Protein AF-A0A2U1P7Q3-F1 (afdb_monomer)

Solvent-accessible surface area (backbone atoms only — not comparable to full-atom values): 14344 Å² total; per-residue (Å²): 140,77,82,82,80,74,76,80,54,69,68,60,62,61,50,76,75,55,84,83,85,77,91,74,93,69,101,63,91,69,81,73,76,72,56,68,78,43,78,48,78,47,77,34,76,72,76,74,44,75,49,64,38,62,26,37,57,63,79,38,76,53,28,42,90,50,74,68,49,56,48,50,42,52,52,54,44,70,54,44,83,86,44,83,51,74,64,31,46,52,53,42,51,54,47,69,77,32,86,66,28,78,45,77,39,78,70,33,34,34,26,61,46,45,46,43,48,27,72,69,67,66,29,51,60,46,70,37,61,60,82,87,44,46,70,57,19,54,64,32,64,49,88,60,53,69,45,79,44,72,62,80,81,80,54,78,87,50,43,62,60,52,50,51,51,50,42,49,67,42,64,43,93,54,89,86,49,71,83,62,78,20,35,36,39,33,40,38,63,83,83,58,82,72,54,55,58,51,56,61,53,49,56,76,70,27,36,74,45,79,79,46,73,48,68,59,52,103,87,35,93,62,32,45,34,29,33,38,37,30,46,72,83,64,82,87,131

Sequence (237 aa):
MNSDDEEINPVTMLLLNTDNNQLTKNGKTTELAPLPVQDKTYHFTSINSTLTIRQLPSQGLSFQLWPAAETFVKLFDTYKPSNTDPFSVTVTKCANDRKPIRILELGSGTGIVGITAAAILGGEVTVTDLPHVLPNMEYNVGDFDLVIGSDVVYHDNLYEPLIQTLKYLLLGSGEGEKDKERVFLMGHLRRWKKESSFFKKVRKMFRVDVVHEDGPSSVSRTGVVVYRFARKDAVFR

Secondary structure (DSSP, 8-state):
---------HHHHHHTT--S-----------PPPPPPEEEEEEETTTTEEEEEEE-GGG-GGGS--HHHHHHHHHHHT--TT--SHHHHHHHHHHHHSSS-EEEEES-TT-HHHHHHHHHH--EEEEE--TTTHHHHHHHH---SEEEEES----GGGHHHHHHHHHHHHH-SSGGGTTS--EEEEEEE---GGGHHHHHHHHHHSEEEEEEEPPPBTTBSS-EEEEEEE-TT----

Radius of gyration: 22.94 Å; Cα contacts (8 Å, |Δi|>4): 312; chains: 1; bounding box: 79×54×42 Å

InterPro domains:
  IPR019410 Lysine methyltransferase [PF10294] (48-141)
  IPR019410 Lysine methyltransferase [PF10294] (143-204)
  IPR019410 Lysine methyltransferase [PTHR14614] (37-215)
  IPR029063 S-adenosyl-L-methionine-dependent methyltransferase superfamily [G3DSA:3.40.50.150] (38-142)
  IPR029063 S-adenosyl-L-methionine-dependent methyltransferase superfamily [G3DSA:3.40.50.150] (143-235)
  IPR029063 S-adenosyl-L-methionine-dependent methyltransferase superfamily [SSF53335] (87-171)

Structure (mmCIF, N/CA/C/O backbone):
data_AF-A0A2U1P7Q3-F1
#
_entry.id   AF-A0A2U1P7Q3-F1
#
loop_
_atom_site.group_PDB
_atom_site.id
_atom_site.type_symbol
_atom_site.label_atom_id
_atom_site.label_alt_id
_atom_site.label_comp_id
_atom_site.label_asym_id
_atom_site.label_entity_id
_atom_site.label_seq_id
_atom_site.pdbx_PDB_ins_code
_atom_site.Cartn_x
_atom_site.Cartn_y
_atom_site.Cartn_z
_atom_site.occupancy
_atom_site.B_iso_or_equiv
_atom_site.auth_seq_id
_atom_site.auth_comp_id
_atom_site.auth_asym_id
_atom_site.auth_atom_id
_atom_site.pdbx_PDB_model_num
ATOM 1 N N . MET A 1 1 ? 20.778 29.739 -26.045 1.00 35.62 1 MET A N 1
ATOM 2 C CA . MET A 1 1 ? 21.710 28.757 -26.633 1.00 35.62 1 MET A CA 1
ATOM 3 C C . MET A 1 1 ? 22.974 28.795 -25.798 1.00 35.62 1 MET A C 1
ATOM 5 O O . MET A 1 1 ? 23.619 29.829 -25.816 1.00 35.62 1 MET A O 1
ATOM 9 N N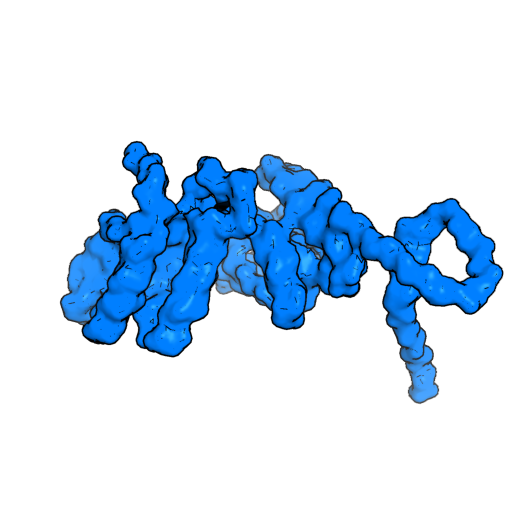 . ASN A 1 2 ? 23.354 27.822 -24.986 1.00 35.66 2 ASN A N 1
ATOM 10 C CA . ASN A 1 2 ? 22.729 26.604 -24.482 1.00 35.66 2 ASN A CA 1
ATOM 11 C C . ASN A 1 2 ? 23.106 26.581 -22.995 1.00 35.66 2 ASN A C 1
ATOM 13 O O . ASN A 1 2 ? 24.253 26.873 -22.670 1.00 35.66 2 ASN A O 1
ATOM 17 N N . SER A 1 3 ? 22.135 26.339 -22.119 1.00 41.81 3 SER A N 1
ATOM 18 C CA . SER A 1 3 ? 22.405 25.988 -20.728 1.00 41.81 3 SER A CA 1
ATOM 19 C C . SER A 1 3 ? 22.965 24.578 -20.720 1.00 41.81 3 SER A C 1
ATOM 21 O O . SER A 1 3 ? 22.397 23.706 -21.375 1.00 41.81 3 SER A O 1
ATOM 23 N N . ASP A 1 4 ? 24.076 24.405 -20.024 1.00 42.62 4 ASP A N 1
ATOM 24 C CA . ASP A 1 4 ? 24.740 23.132 -19.815 1.00 42.62 4 ASP A CA 1
ATOM 25 C C . ASP A 1 4 ? 23.742 22.093 -19.285 1.00 42.62 4 ASP A C 1
ATOM 27 O O . ASP A 1 4 ? 23.281 22.165 -18.145 1.00 42.62 4 ASP A O 1
ATOM 31 N N . ASP A 1 5 ? 23.391 21.137 -20.144 1.00 45.62 5 ASP A N 1
ATOM 32 C CA . ASP A 1 5 ? 22.826 19.860 -19.732 1.00 45.62 5 ASP A CA 1
ATOM 33 C C . ASP A 1 5 ? 23.955 19.095 -19.027 1.00 45.62 5 ASP A C 1
ATOM 35 O O . ASP A 1 5 ? 24.668 18.293 -19.634 1.00 45.62 5 ASP A O 1
ATOM 39 N N . GLU A 1 6 ? 24.172 19.387 -17.741 1.00 50.53 6 GLU A N 1
ATOM 40 C CA . GLU A 1 6 ? 24.930 18.492 -16.872 1.00 50.53 6 GLU A CA 1
ATOM 41 C C . GLU A 1 6 ? 24.148 17.180 -16.773 1.00 50.53 6 GLU A C 1
ATOM 43 O O . GLU A 1 6 ? 23.198 17.028 -16.004 1.00 50.53 6 GLU A O 1
ATOM 48 N N . GLU A 1 7 ? 24.533 16.232 -17.621 1.00 49.25 7 GLU A N 1
ATOM 49 C CA . GLU A 1 7 ? 24.051 14.863 -17.605 1.00 49.25 7 GLU A CA 1
ATOM 50 C C . GLU A 1 7 ? 24.362 14.264 -16.224 1.00 49.25 7 GLU A C 1
ATOM 52 O O . GLU A 1 7 ? 25.508 13.951 -15.890 1.00 49.25 7 GLU A O 1
ATOM 57 N N . ILE A 1 8 ? 23.331 14.169 -15.378 1.00 48.22 8 ILE A N 1
ATOM 58 C CA . ILE A 1 8 ? 23.426 13.605 -14.031 1.00 48.22 8 ILE A CA 1
ATOM 59 C C . ILE A 1 8 ? 23.902 12.161 -14.169 1.00 48.22 8 ILE A C 1
ATOM 61 O O . ILE A 1 8 ? 23.139 11.265 -14.528 1.00 48.22 8 ILE A O 1
ATOM 65 N N . ASN A 1 9 ? 25.180 11.931 -13.877 1.00 47.06 9 ASN A N 1
ATOM 66 C CA . ASN A 1 9 ? 25.770 10.608 -13.946 1.00 47.06 9 ASN A CA 1
ATOM 67 C C . ASN A 1 9 ? 25.275 9.764 -12.749 1.00 47.06 9 ASN A C 1
ATOM 69 O O . ASN A 1 9 ? 25.614 10.068 -11.599 1.00 47.06 9 ASN A O 1
ATOM 73 N N . PRO A 1 10 ? 24.514 8.678 -12.983 1.00 43.91 10 PRO A N 1
ATOM 74 C CA . PRO A 1 10 ? 23.963 7.844 -11.914 1.00 43.91 10 PRO A CA 1
ATOM 75 C C . PRO A 1 10 ? 25.047 7.147 -11.075 1.00 43.91 10 PRO A C 1
ATOM 77 O O . PRO A 1 10 ? 24.806 6.813 -9.916 1.00 43.91 10 PRO A O 1
ATOM 80 N N . VAL A 1 11 ? 26.259 6.976 -11.617 1.00 44.81 11 VAL A N 1
ATOM 81 C CA . VAL A 1 11 ? 27.417 6.426 -10.894 1.00 44.81 11 VAL A CA 1
ATOM 82 C C . VAL A 1 11 ? 27.934 7.412 -9.846 1.00 44.81 11 VAL A C 1
ATOM 84 O O . VAL A 1 11 ? 28.327 7.002 -8.756 1.00 44.81 11 VAL A O 1
ATOM 87 N N . THR A 1 12 ? 27.880 8.716 -10.122 1.00 48.16 12 THR A N 1
ATOM 88 C CA . THR A 1 12 ? 28.305 9.746 -9.164 1.00 48.16 12 THR A CA 1
ATOM 89 C C . THR A 1 12 ? 27.340 9.828 -7.977 1.00 48.16 12 THR A C 1
ATOM 91 O O . THR A 1 12 ? 27.782 10.007 -6.847 1.00 48.16 12 THR A O 1
ATOM 94 N N . MET A 1 13 ? 26.041 9.591 -8.200 1.00 49.00 13 MET A N 1
ATOM 95 C CA . MET A 1 13 ? 25.040 9.494 -7.124 1.00 49.00 13 MET A CA 1
ATOM 96 C C . MET A 1 13 ? 25.217 8.245 -6.247 1.00 49.00 13 MET A C 1
ATOM 98 O O . MET A 1 13 ? 25.004 8.316 -5.040 1.00 49.00 13 MET A O 1
ATOM 102 N N . LEU A 1 14 ? 25.651 7.118 -6.824 1.00 45.28 14 LEU A N 1
ATOM 103 C CA . LEU A 1 14 ? 25.976 5.895 -6.075 1.00 45.28 14 LEU A CA 1
ATOM 104 C C . LEU A 1 14 ? 27.162 6.092 -5.116 1.00 45.28 14 LEU A C 1
ATOM 106 O O . LEU A 1 14 ? 27.170 5.523 -4.026 1.00 45.28 14 LEU A O 1
ATOM 110 N N . LEU A 1 15 ? 28.147 6.906 -5.505 1.00 42.47 15 LEU A N 1
ATOM 111 C CA . LEU A 1 15 ? 29.381 7.111 -4.738 1.00 42.47 15 LEU A CA 1
ATOM 112 C C . LEU A 1 15 ? 29.239 8.113 -3.586 1.00 42.47 15 LEU A C 1
ATOM 114 O O . LEU A 1 15 ? 30.005 8.038 -2.627 1.00 42.47 15 LEU A O 1
ATOM 118 N N . LEU A 1 16 ? 28.251 9.012 -3.635 1.00 43.59 16 LEU A N 1
ATOM 119 C CA . LEU A 1 16 ? 28.001 9.982 -2.560 1.00 43.59 16 LEU A CA 1
ATOM 120 C C . LEU A 1 16 ? 27.481 9.334 -1.262 1.00 43.59 16 LEU A C 1
ATOM 122 O O . LEU A 1 16 ? 27.552 9.962 -0.211 1.00 43.59 16 LEU A O 1
ATOM 126 N N . ASN A 1 17 ? 27.019 8.077 -1.313 1.00 42.12 17 ASN A N 1
ATOM 127 C CA . ASN A 1 17 ? 26.616 7.293 -0.137 1.00 42.12 17 ASN A CA 1
ATOM 128 C C . ASN A 1 17 ? 27.728 6.384 0.422 1.00 42.12 17 ASN A C 1
ATOM 130 O O . ASN A 1 17 ? 27.504 5.680 1.407 1.00 42.12 17 ASN A O 1
ATOM 134 N N . THR A 1 18 ? 28.918 6.376 -0.183 1.00 39.53 18 THR A N 1
ATOM 135 C CA . THR A 1 18 ? 30.074 5.624 0.323 1.00 39.53 18 THR A CA 1
ATOM 136 C C . THR A 1 18 ? 31.117 6.577 0.884 1.00 39.53 18 THR A C 1
ATOM 138 O O . THR A 1 18 ? 31.988 7.057 0.162 1.00 39.53 18 THR A O 1
ATOM 141 N N . ASP A 1 19 ? 31.058 6.824 2.191 1.00 38.22 19 ASP A N 1
ATOM 142 C CA . ASP A 1 19 ? 32.180 7.417 2.911 1.00 38.22 19 ASP A CA 1
ATOM 143 C C . ASP A 1 19 ? 33.411 6.494 2.818 1.00 38.22 19 ASP A C 1
ATOM 145 O O . ASP A 1 19 ? 33.418 5.370 3.316 1.00 38.22 19 ASP A O 1
ATOM 149 N N . ASN A 1 20 ? 34.457 7.013 2.169 1.00 39.12 20 ASN A N 1
ATOM 150 C CA . ASN A 1 20 ? 35.882 6.724 2.353 1.00 39.12 20 ASN A CA 1
ATOM 151 C C . ASN A 1 20 ? 36.317 5.257 2.560 1.00 39.12 20 ASN A C 1
ATOM 153 O O . ASN A 1 20 ? 36.502 4.821 3.695 1.00 39.12 20 ASN A O 1
ATOM 157 N N . ASN A 1 21 ? 36.717 4.567 1.480 1.00 35.97 21 ASN A N 1
ATOM 158 C CA . ASN A 1 21 ? 38.127 4.176 1.310 1.00 35.97 21 ASN A CA 1
ATOM 159 C C . ASN A 1 21 ? 38.437 3.439 -0.007 1.00 35.97 21 ASN A C 1
ATOM 161 O O . ASN A 1 21 ? 37.765 2.490 -0.389 1.00 35.97 21 ASN A O 1
ATOM 165 N N . GLN A 1 22 ? 39.591 3.818 -0.567 1.00 34.62 22 GLN A N 1
ATOM 166 C CA . GLN A 1 22 ? 40.434 3.102 -1.535 1.00 34.62 22 GLN A CA 1
ATOM 167 C C . GLN A 1 22 ? 40.057 3.158 -3.025 1.00 34.62 22 GLN A C 1
ATOM 169 O O . GLN A 1 22 ? 39.434 2.269 -3.598 1.00 34.62 22 GLN A O 1
ATOM 174 N N . LEU A 1 23 ? 40.665 4.149 -3.694 1.00 43.09 23 LEU A N 1
ATOM 175 C CA . LEU A 1 23 ? 41.233 3.955 -5.028 1.00 43.09 23 LEU A CA 1
ATOM 176 C C . LEU A 1 23 ? 42.077 2.670 -5.047 1.00 43.09 23 LEU A C 1
ATOM 178 O O . LEU A 1 23 ? 43.102 2.615 -4.371 1.00 43.09 23 LEU A O 1
ATOM 182 N N . THR A 1 24 ? 41.764 1.727 -5.933 1.00 33.62 24 THR A N 1
ATOM 183 C CA . THR A 1 24 ? 42.816 0.949 -6.596 1.00 33.62 24 THR A CA 1
ATOM 184 C C . THR A 1 24 ? 42.542 0.847 -8.092 1.00 33.62 24 THR A C 1
ATOM 186 O O . THR A 1 24 ? 41.555 0.289 -8.561 1.00 33.62 24 THR A O 1
ATOM 189 N N . LYS A 1 25 ? 43.465 1.441 -8.852 1.00 44.41 25 LYS A N 1
ATOM 190 C CA . LYS A 1 25 ? 43.702 1.153 -10.262 1.00 44.41 25 LYS A CA 1
ATOM 191 C C . LYS A 1 25 ? 44.113 -0.315 -10.372 1.00 44.41 25 LYS A C 1
ATOM 193 O O . LYS A 1 25 ? 45.106 -0.684 -9.754 1.00 44.41 25 LYS A O 1
ATOM 198 N N . ASN A 1 26 ? 43.389 -1.115 -11.151 1.00 34.72 26 ASN A N 1
ATOM 199 C CA . ASN A 1 26 ? 43.936 -2.119 -12.074 1.00 34.72 26 ASN A CA 1
ATOM 200 C C . ASN A 1 26 ? 42.786 -2.869 -12.755 1.00 34.72 26 ASN A C 1
ATOM 202 O O . ASN A 1 26 ? 41.914 -3.418 -12.091 1.00 34.72 26 ASN A O 1
ATOM 206 N N . GLY A 1 27 ? 42.801 -2.890 -14.091 1.00 44.06 27 GLY A N 1
ATOM 207 C CA . GLY A 1 27 ? 41.789 -3.512 -14.946 1.00 44.06 27 GLY A CA 1
ATOM 208 C C . GLY A 1 27 ? 41.714 -5.033 -14.809 1.00 44.06 27 GLY A C 1
ATOM 209 O O . GLY A 1 27 ? 42.204 -5.768 -15.662 1.00 44.06 27 GLY A O 1
ATOM 210 N N . LYS A 1 28 ? 41.058 -5.497 -13.749 1.00 36.66 28 LYS A N 1
ATOM 211 C CA . LYS A 1 28 ? 40.437 -6.815 -13.652 1.00 36.66 28 LYS A CA 1
ATOM 212 C C . LYS A 1 28 ? 38.984 -6.584 -13.273 1.00 36.66 28 LYS A C 1
ATOM 214 O O . LYS A 1 28 ? 38.709 -6.009 -12.226 1.00 36.66 28 LYS A O 1
ATOM 219 N N . THR A 1 29 ? 38.062 -7.021 -14.121 1.00 38.72 29 THR A N 1
ATOM 220 C CA . THR A 1 29 ? 36.640 -7.121 -13.789 1.00 38.72 29 THR A CA 1
ATOM 221 C C . THR A 1 29 ? 36.479 -8.226 -12.747 1.00 38.72 29 THR A C 1
ATOM 223 O O . THR A 1 29 ? 36.184 -9.374 -13.058 1.00 38.72 29 THR A O 1
ATOM 226 N N . THR A 1 30 ? 36.763 -7.899 -11.489 1.00 43.91 30 THR A N 1
ATOM 227 C CA . THR A 1 30 ? 36.198 -8.616 -10.350 1.00 43.91 30 THR A CA 1
ATOM 228 C C . THR A 1 30 ? 34.702 -8.365 -10.385 1.00 43.91 30 THR A C 1
ATOM 230 O O . THR A 1 30 ? 34.266 -7.219 -10.288 1.00 43.91 30 THR A O 1
ATOM 233 N N . GLU A 1 31 ? 33.932 -9.430 -10.583 1.00 50.06 31 GLU A N 1
ATOM 234 C CA . GLU A 1 31 ? 32.485 -9.433 -10.406 1.00 50.06 31 GLU A CA 1
ATOM 235 C C . GLU A 1 31 ? 32.210 -8.951 -8.972 1.00 50.06 31 GLU A C 1
ATOM 237 O O . GLU A 1 31 ? 32.506 -9.644 -7.998 1.00 50.06 31 GLU A O 1
ATOM 242 N N . LEU A 1 32 ? 31.795 -7.688 -8.834 1.00 59.25 32 LEU A N 1
ATOM 243 C CA . LEU A 1 32 ? 31.453 -7.105 -7.541 1.00 59.25 32 LEU A CA 1
ATOM 244 C C . LEU A 1 32 ? 30.301 -7.931 -6.971 1.00 59.25 32 LEU A C 1
ATOM 246 O O . LEU A 1 32 ? 29.281 -8.109 -7.638 1.00 59.25 32 LEU A O 1
ATOM 250 N N . ALA A 1 33 ? 30.474 -8.450 -5.753 1.00 64.31 33 ALA A N 1
ATOM 251 C CA . ALA A 1 33 ? 29.402 -9.151 -5.062 1.00 64.31 33 ALA A CA 1
ATOM 252 C C . ALA A 1 33 ? 28.143 -8.259 -5.044 1.00 64.31 33 ALA A C 1
ATOM 254 O O . ALA A 1 33 ? 28.274 -7.048 -4.825 1.00 64.31 33 ALA A O 1
ATOM 255 N N . PRO A 1 34 ? 26.937 -8.811 -5.282 1.00 69.00 34 PRO A N 1
ATOM 256 C CA . PRO A 1 34 ? 25.714 -8.020 -5.277 1.00 69.00 34 PRO A CA 1
ATOM 257 C C . PRO A 1 34 ? 25.588 -7.244 -3.965 1.00 69.00 34 PRO A C 1
ATOM 259 O O . PRO A 1 34 ? 25.764 -7.819 -2.888 1.00 69.00 34 PRO A O 1
ATOM 262 N N . LEU A 1 35 ? 25.268 -5.948 -4.047 1.00 76.56 35 LEU A N 1
ATOM 263 C CA . LEU A 1 35 ? 24.966 -5.149 -2.859 1.00 76.56 35 LEU A CA 1
ATOM 264 C C . LEU A 1 35 ? 23.849 -5.830 -2.045 1.00 76.56 35 LEU A C 1
ATOM 266 O O . LEU A 1 35 ? 22.875 -6.312 -2.643 1.00 76.56 35 LEU A O 1
ATOM 270 N N . PRO A 1 36 ? 23.977 -5.879 -0.705 1.00 82.88 36 PRO A N 1
ATOM 271 C CA . PRO A 1 36 ? 23.024 -6.575 0.147 1.00 82.88 36 PRO A CA 1
ATOM 272 C C . PRO A 1 36 ? 21.651 -5.898 0.123 1.00 82.88 36 PRO A C 1
ATOM 274 O O . PRO A 1 36 ? 21.535 -4.698 -0.134 1.00 82.88 36 PRO A O 1
ATOM 277 N N . VAL A 1 37 ? 20.616 -6.682 0.433 1.00 85.50 37 VAL A N 1
ATOM 278 C CA . VAL A 1 37 ? 19.269 -6.175 0.733 1.00 85.50 37 VAL A CA 1
ATOM 279 C C . VAL A 1 37 ? 19.350 -5.229 1.931 1.00 85.50 37 VAL A C 1
ATOM 281 O O . VAL A 1 37 ? 20.052 -5.525 2.899 1.00 85.50 37 VAL A O 1
ATOM 284 N N . GLN A 1 38 ? 18.642 -4.103 1.871 1.00 88.81 38 GLN A N 1
ATOM 285 C CA . GLN A 1 38 ? 18.613 -3.112 2.948 1.00 88.81 38 GLN A CA 1
ATOM 286 C C . GLN A 1 38 ? 17.170 -2.771 3.309 1.00 88.81 38 GLN A C 1
ATOM 288 O O . GLN A 1 38 ? 16.411 -2.351 2.441 1.00 88.81 38 GLN A O 1
ATOM 293 N N . ASP A 1 39 ? 16.817 -2.870 4.586 1.00 87.56 39 ASP A N 1
ATOM 294 C CA . ASP A 1 39 ? 15.516 -2.430 5.091 1.00 87.56 39 ASP A CA 1
ATOM 295 C C . ASP A 1 39 ? 15.672 -1.090 5.821 1.00 87.56 39 ASP A C 1
ATOM 297 O O . ASP A 1 39 ? 16.558 -0.927 6.663 1.00 87.56 39 ASP A O 1
ATOM 301 N N . LYS A 1 40 ? 14.815 -0.114 5.502 1.00 88.75 40 LYS A N 1
ATOM 302 C CA . LYS A 1 40 ? 14.779 1.199 6.157 1.00 88.75 40 LYS A CA 1
ATOM 303 C C . LYS A 1 40 ? 13.430 1.427 6.822 1.00 88.75 40 LYS A C 1
ATOM 305 O O . LYS A 1 40 ? 12.396 1.364 6.164 1.00 88.75 40 LYS A O 1
ATOM 310 N N . THR A 1 41 ? 13.453 1.725 8.118 1.00 88.56 41 THR A N 1
ATOM 311 C CA . THR A 1 41 ? 12.244 1.940 8.923 1.00 88.56 41 THR A CA 1
ATOM 312 C C . THR A 1 41 ? 12.021 3.423 9.198 1.00 88.56 41 THR A C 1
ATOM 314 O O . THR A 1 41 ? 12.927 4.130 9.637 1.00 88.56 41 THR A O 1
ATOM 317 N N . TYR A 1 42 ? 10.790 3.868 8.976 1.00 85.56 42 TYR A N 1
ATOM 318 C CA . TYR A 1 42 ? 10.286 5.204 9.259 1.00 85.56 42 TYR A CA 1
ATOM 319 C C . TYR A 1 42 ? 9.265 5.125 10.386 1.00 85.56 42 TYR A C 1
ATOM 321 O O . TYR A 1 42 ? 8.396 4.254 10.378 1.00 85.56 42 TYR A O 1
ATOM 329 N N . HIS A 1 43 ? 9.366 6.037 11.348 1.00 90.75 43 HIS A N 1
ATOM 330 C CA . HIS A 1 43 ? 8.374 6.199 12.402 1.00 90.75 43 HIS A CA 1
ATOM 331 C C . HIS A 1 43 ? 7.541 7.446 12.118 1.00 90.75 43 HIS A C 1
ATOM 333 O O . HIS A 1 43 ? 8.084 8.548 12.065 1.00 90.75 43 HIS A O 1
ATOM 339 N N . PHE A 1 44 ? 6.239 7.250 11.924 1.00 84.75 44 PHE A N 1
ATOM 340 C CA . PHE A 1 44 ? 5.271 8.309 11.688 1.00 84.75 44 PHE A CA 1
ATOM 341 C C . PHE A 1 44 ? 4.693 8.785 13.008 1.00 84.75 44 PHE A C 1
ATOM 343 O O . PHE A 1 44 ? 3.911 8.082 13.655 1.00 84.75 44 PHE A O 1
ATOM 350 N N . THR A 1 45 ? 5.069 9.994 13.397 1.00 90.12 45 THR A N 1
ATOM 351 C CA . THR A 1 45 ? 4.623 10.613 14.644 1.00 90.12 45 THR A CA 1
ATOM 352 C C . THR A 1 45 ? 3.158 11.037 14.588 1.00 90.12 45 THR A C 1
ATOM 354 O O . THR A 1 45 ? 2.463 10.964 15.600 1.00 90.12 45 THR A O 1
ATOM 357 N N . SER A 1 46 ? 2.657 11.422 13.411 1.00 83.69 46 SER A N 1
ATOM 358 C CA . SER A 1 46 ? 1.275 11.887 13.220 1.00 83.69 46 SER A CA 1
ATOM 359 C C . SER A 1 46 ? 0.218 10.811 13.460 1.00 83.69 46 SER A C 1
ATOM 361 O O . SER A 1 46 ? -0.866 11.115 13.956 1.00 83.69 46 SER A O 1
ATOM 363 N N . ILE A 1 47 ? 0.542 9.562 13.124 1.00 78.19 47 ILE A N 1
ATOM 364 C CA . 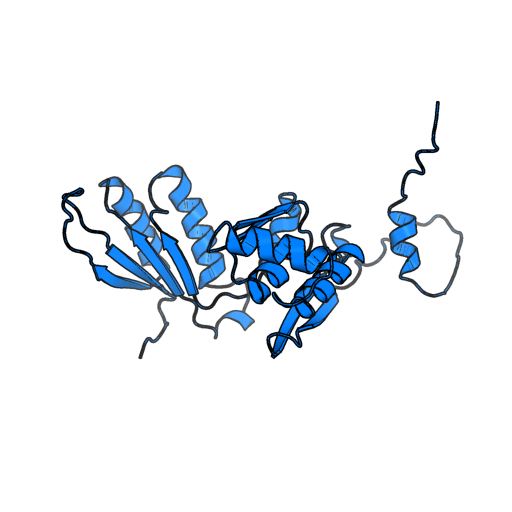ILE A 1 47 ? -0.361 8.406 13.226 1.00 78.19 47 ILE A CA 1
ATOM 365 C C . ILE A 1 47 ? 0.153 7.332 14.192 1.00 78.19 47 ILE A C 1
ATOM 367 O O . ILE A 1 47 ? -0.458 6.273 14.304 1.00 78.19 47 ILE A O 1
ATOM 371 N N . ASN A 1 48 ? 1.266 7.598 14.884 1.00 82.31 48 ASN A N 1
ATOM 372 C CA . ASN A 1 48 ? 1.944 6.669 15.790 1.00 82.31 48 ASN A CA 1
ATOM 373 C C . ASN A 1 48 ? 2.116 5.264 15.180 1.00 82.31 48 ASN A C 1
ATOM 375 O O . ASN A 1 48 ? 1.712 4.254 15.758 1.00 82.31 48 ASN A O 1
ATOM 379 N N . SER A 1 49 ? 2.682 5.214 13.976 1.00 77.62 49 SER A N 1
ATOM 380 C CA . SER A 1 49 ? 2.864 3.978 13.211 1.00 77.62 49 SER A CA 1
ATOM 381 C C . SER A 1 49 ? 4.283 3.881 12.656 1.00 77.62 49 SER A C 1
ATOM 383 O O . SER A 1 49 ? 5.068 4.827 12.732 1.00 77.62 49 SER A O 1
ATOM 385 N N . THR A 1 50 ? 4.640 2.723 12.114 1.00 80.50 50 THR A N 1
ATOM 386 C CA . THR A 1 50 ? 5.946 2.474 11.503 1.00 80.50 50 THR A CA 1
ATOM 387 C C . THR A 1 50 ? 5.788 1.867 10.123 1.00 80.50 50 THR A C 1
ATOM 389 O O . THR A 1 50 ? 4.958 0.982 9.931 1.00 80.50 50 THR A O 1
ATOM 392 N N . LEU A 1 51 ? 6.628 2.296 9.188 1.00 76.88 51 LEU A N 1
ATOM 393 C CA . LEU A 1 51 ? 6.718 1.735 7.847 1.00 76.88 51 LEU A CA 1
ATOM 394 C C . LEU A 1 51 ? 8.146 1.286 7.582 1.00 76.88 51 LEU A C 1
ATOM 396 O O . LEU A 1 51 ? 9.081 2.071 7.724 1.00 76.88 51 LEU A O 1
ATOM 400 N N . THR A 1 52 ? 8.305 0.037 7.167 1.00 82.94 52 THR A N 1
ATOM 401 C CA . THR A 1 52 ? 9.592 -0.514 6.747 1.00 82.94 52 THR A CA 1
ATOM 402 C C . THR A 1 52 ? 9.586 -0.700 5.240 1.00 82.94 52 THR A C 1
ATOM 404 O O . THR A 1 52 ? 8.659 -1.281 4.687 1.00 82.94 52 THR A O 1
ATOM 407 N N . ILE A 1 53 ? 10.631 -0.201 4.588 1.00 84.00 53 ILE A N 1
ATOM 408 C CA . ILE A 1 53 ? 10.816 -0.256 3.142 1.00 84.00 53 ILE A CA 1
ATOM 409 C C . ILE A 1 53 ? 12.080 -1.044 2.828 1.00 84.00 53 ILE A C 1
ATOM 411 O O . ILE A 1 53 ? 13.173 -0.681 3.265 1.00 84.00 53 ILE A O 1
ATOM 415 N N . ARG A 1 54 ? 11.927 -2.088 2.021 1.00 89.06 54 ARG A N 1
ATOM 416 C CA . ARG A 1 54 ? 13.009 -2.851 1.413 1.00 89.06 54 ARG A CA 1
ATOM 417 C C . ARG A 1 54 ? 13.577 -2.125 0.202 1.00 89.06 54 ARG A C 1
ATOM 419 O O . ARG A 1 54 ? 12.861 -1.674 -0.699 1.00 89.06 54 ARG A O 1
ATOM 426 N N . GLN A 1 55 ? 14.898 -2.116 0.156 1.00 87.94 55 GLN A N 1
ATOM 427 C CA . GLN A 1 55 ? 15.713 -1.673 -0.957 1.00 87.94 55 GLN A CA 1
ATOM 428 C C . GLN A 1 55 ? 16.567 -2.835 -1.468 1.00 87.94 55 GLN A C 1
ATOM 430 O O . GLN A 1 55 ? 17.126 -3.612 -0.687 1.00 87.94 55 GLN A O 1
ATOM 435 N N . LEU A 1 56 ? 16.704 -2.923 -2.790 1.00 88.06 56 LEU A N 1
ATOM 436 C CA . LEU A 1 56 ? 17.525 -3.917 -3.483 1.00 88.06 56 LEU A CA 1
ATOM 437 C C . LEU A 1 56 ? 18.525 -3.192 -4.396 1.00 88.06 56 LEU A C 1
ATOM 439 O O . LEU A 1 56 ? 18.332 -3.182 -5.610 1.00 88.06 56 LEU A O 1
ATOM 443 N N . PRO A 1 57 ? 19.597 -2.574 -3.857 1.00 86.44 57 PRO A N 1
ATOM 444 C CA . PRO A 1 57 ? 20.508 -1.754 -4.661 1.00 86.44 57 PRO A CA 1
ATOM 445 C C . PRO A 1 57 ? 21.134 -2.504 -5.846 1.00 86.44 57 PRO A C 1
ATOM 447 O O . PRO A 1 57 ? 21.389 -1.916 -6.894 1.00 86.44 57 PRO A O 1
ATOM 450 N N . SER A 1 58 ? 21.316 -3.821 -5.710 1.00 85.56 58 SER A N 1
ATOM 451 C CA . SER A 1 58 ? 21.792 -4.711 -6.776 1.00 85.56 58 SER A CA 1
ATOM 452 C C . SER A 1 58 ? 20.838 -4.841 -7.972 1.00 85.56 58 SER A C 1
ATOM 454 O O . SER A 1 58 ? 21.274 -5.277 -9.033 1.00 85.56 58 SER A O 1
ATOM 456 N N . GLN A 1 59 ? 19.567 -4.451 -7.838 1.00 79.88 59 GLN A N 1
ATOM 457 C CA . GLN A 1 59 ? 18.566 -4.490 -8.912 1.00 79.88 59 GLN A CA 1
ATOM 458 C C . GLN A 1 59 ? 18.389 -3.147 -9.637 1.00 79.88 59 GLN A C 1
ATOM 460 O O . GLN A 1 59 ? 17.607 -3.052 -10.581 1.00 79.88 59 GLN A O 1
ATOM 465 N N . GLY A 1 60 ? 19.142 -2.114 -9.247 1.00 79.81 60 GLY A N 1
ATOM 466 C CA . GLY A 1 60 ? 19.184 -0.830 -9.944 1.00 79.81 60 GLY A CA 1
ATOM 467 C C . GLY A 1 60 ? 18.521 0.322 -9.189 1.00 79.81 60 GLY A C 1
ATOM 468 O O . GLY A 1 60 ? 18.213 0.247 -8.000 1.00 79.81 60 GLY A O 1
ATOM 469 N N . LEU A 1 61 ? 18.357 1.442 -9.892 1.00 74.75 61 LEU A N 1
ATOM 470 C CA . LEU A 1 61 ? 18.009 2.743 -9.306 1.00 74.75 61 LEU A CA 1
ATOM 471 C C . LEU A 1 61 ? 16.584 2.810 -8.739 1.00 74.75 61 LEU A C 1
ATOM 473 O O . LEU A 1 61 ? 16.363 3.460 -7.718 1.00 74.75 61 LEU A O 1
ATOM 477 N N . SER A 1 62 ? 15.632 2.109 -9.357 1.00 77.25 62 SER A N 1
ATOM 478 C CA . SER A 1 62 ? 14.233 2.082 -8.907 1.00 77.25 62 SER A CA 1
ATOM 479 C C . SER A 1 62 ? 14.026 1.315 -7.596 1.00 77.25 62 SER A C 1
ATOM 481 O O . SER A 1 62 ? 12.976 1.425 -6.971 1.00 77.25 62 SER A O 1
ATOM 483 N N . PHE A 1 63 ? 15.024 0.547 -7.152 1.00 85.31 63 PHE A N 1
ATOM 484 C CA . PHE A 1 63 ? 14.961 -0.279 -5.944 1.00 85.31 63 PHE A CA 1
ATOM 485 C C . PHE A 1 63 ? 15.621 0.387 -4.731 1.00 85.31 63 PHE A C 1
ATOM 487 O O . PHE A 1 63 ? 15.891 -0.282 -3.735 1.00 85.31 63 PHE A O 1
ATOM 494 N N . GLN A 1 64 ? 15.921 1.682 -4.818 1.00 85.50 64 GLN A N 1
ATOM 495 C CA . GLN A 1 64 ? 16.614 2.455 -3.790 1.00 85.50 64 GLN A CA 1
ATOM 496 C C . GLN A 1 64 ? 15.782 3.673 -3.381 1.00 85.50 64 GLN A C 1
ATOM 498 O O . GLN A 1 64 ? 14.934 4.154 -4.135 1.00 85.50 64 GLN A O 1
ATOM 503 N N . LEU A 1 65 ? 16.015 4.169 -2.169 1.00 81.75 65 LEU A N 1
ATOM 504 C CA . LEU A 1 65 ? 15.376 5.368 -1.649 1.00 81.75 65 LEU A CA 1
ATOM 505 C C . LEU A 1 65 ? 16.126 6.612 -2.099 1.00 81.75 65 LEU A C 1
ATOM 507 O O . LEU A 1 65 ? 17.341 6.728 -1.951 1.00 81.75 65 LEU A O 1
ATOM 511 N N . TRP A 1 66 ? 15.352 7.568 -2.596 1.00 76.38 66 TRP A N 1
ATOM 512 C CA . TRP A 1 66 ? 15.852 8.850 -3.062 1.00 76.38 66 TRP A CA 1
ATOM 513 C C . TRP A 1 66 ? 15.515 9.950 -2.051 1.00 76.38 66 TRP A C 1
ATOM 515 O O . TRP A 1 66 ? 14.400 9.950 -1.519 1.00 76.38 66 TRP A O 1
ATOM 525 N N . PRO A 1 67 ? 16.403 10.940 -1.826 1.00 75.75 67 PRO A N 1
ATOM 526 C CA . PRO A 1 67 ? 16.160 12.035 -0.877 1.00 75.75 67 PRO A CA 1
ATOM 527 C C . PRO A 1 67 ? 14.840 12.792 -1.102 1.00 75.75 67 PRO A C 1
ATOM 529 O O . PRO A 1 67 ? 14.209 13.271 -0.157 1.00 75.75 67 PRO A O 1
ATOM 532 N N . ALA A 1 68 ? 14.387 12.875 -2.357 1.00 60.50 68 ALA A N 1
ATOM 533 C CA . ALA A 1 68 ? 13.100 13.468 -2.710 1.00 60.50 68 ALA A CA 1
ATOM 534 C C . ALA A 1 68 ? 11.915 12.703 -2.092 1.00 60.50 68 ALA A C 1
ATOM 536 O O . ALA A 1 68 ? 11.033 13.314 -1.489 1.00 60.50 68 ALA A O 1
ATOM 537 N N . ALA A 1 69 ? 11.924 11.369 -2.173 1.00 69.00 69 ALA A N 1
ATOM 538 C CA . ALA A 1 69 ? 10.890 10.529 -1.578 1.00 69.00 69 ALA A CA 1
ATOM 539 C C . ALA A 1 69 ? 10.859 10.695 -0.051 1.00 69.00 69 ALA A C 1
ATOM 541 O O . ALA A 1 69 ? 9.797 10.887 0.536 1.00 69.00 69 ALA A O 1
ATOM 542 N N . GLU A 1 70 ? 12.027 10.738 0.594 1.00 81.06 70 GLU A N 1
ATOM 543 C CA . GLU A 1 70 ? 12.129 10.967 2.042 1.00 81.06 70 GLU A CA 1
ATOM 544 C C . GLU A 1 70 ? 11.601 12.336 2.478 1.00 81.06 70 GLU A C 1
ATOM 546 O O . GLU A 1 70 ? 11.096 12.498 3.590 1.00 81.06 70 GLU A O 1
ATOM 551 N N . THR A 1 71 ? 11.723 13.336 1.607 1.00 75.50 71 THR A N 1
ATOM 552 C CA . THR A 1 71 ? 11.197 14.676 1.865 1.00 75.50 71 THR A CA 1
ATOM 553 C C . THR A 1 71 ? 9.672 14.645 1.882 1.00 75.50 71 THR A C 1
ATOM 555 O O . THR A 1 71 ? 9.072 15.180 2.812 1.00 75.50 71 THR A O 1
ATOM 558 N N . PHE A 1 72 ? 9.038 13.947 0.934 1.00 80.88 72 PHE A N 1
ATOM 559 C CA . PHE A 1 72 ? 7.589 13.739 0.956 1.00 80.88 72 PHE A CA 1
ATOM 560 C C . PHE A 1 72 ? 7.120 12.970 2.191 1.00 80.88 72 PHE A C 1
ATOM 562 O O . PHE A 1 72 ? 6.121 13.359 2.786 1.00 80.88 72 PHE A O 1
ATOM 569 N N . VAL A 1 73 ? 7.853 11.941 2.626 1.00 84.56 73 VAL A N 1
ATOM 570 C CA . VAL A 1 73 ? 7.546 11.205 3.867 1.00 84.56 73 VAL A CA 1
ATOM 571 C C . VAL A 1 73 ? 7.470 12.153 5.064 1.00 84.56 73 VAL A C 1
ATOM 573 O O . VAL A 1 73 ? 6.494 12.131 5.810 1.00 84.56 73 VAL A O 1
ATOM 576 N N 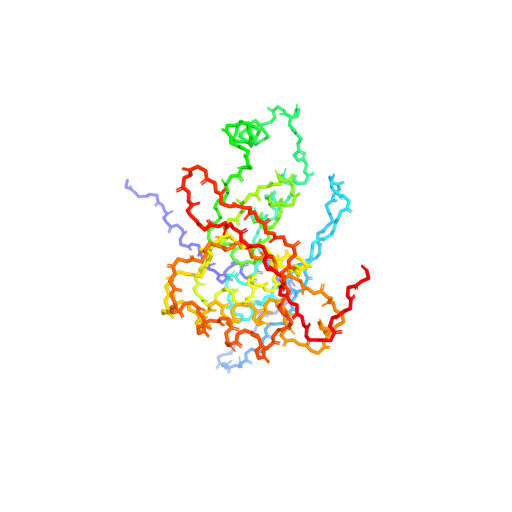. LYS A 1 74 ? 8.471 13.029 5.218 1.00 85.31 74 LYS A N 1
ATOM 577 C CA . LYS A 1 74 ? 8.510 14.026 6.299 1.00 85.31 74 LYS A CA 1
ATOM 578 C C . LYS A 1 74 ? 7.383 15.048 6.178 1.00 85.31 74 LYS A C 1
ATOM 580 O O . LYS A 1 74 ? 6.754 15.359 7.179 1.00 85.31 74 LYS A O 1
ATOM 585 N N . LEU A 1 75 ? 7.130 15.561 4.972 1.00 86.62 75 LEU A N 1
ATOM 586 C CA . LEU A 1 75 ? 6.066 16.539 4.726 1.00 86.62 75 LEU A CA 1
ATOM 587 C C . LEU A 1 75 ? 4.679 15.964 5.020 1.00 86.62 75 LEU A C 1
ATOM 589 O O . LEU A 1 75 ? 3.844 16.655 5.596 1.00 86.62 75 LEU A O 1
ATOM 593 N N . PHE A 1 76 ? 4.433 14.704 4.658 1.00 86.12 76 PHE A N 1
ATOM 594 C CA . PHE A 1 76 ? 3.195 14.026 5.016 1.00 86.12 76 PHE A CA 1
ATOM 595 C C . PHE A 1 76 ? 3.116 13.757 6.524 1.00 86.12 76 PHE A C 1
ATOM 597 O O . PHE A 1 76 ? 2.075 14.023 7.110 1.00 86.12 76 PHE A O 1
ATOM 604 N N . ASP A 1 77 ? 4.189 13.325 7.195 1.00 91.31 77 ASP A N 1
ATOM 605 C CA . ASP A 1 77 ? 4.132 13.096 8.649 1.00 91.31 77 ASP A CA 1
ATOM 606 C C . ASP A 1 77 ? 3.927 14.386 9.463 1.00 91.31 77 ASP A C 1
ATOM 608 O O . ASP A 1 77 ? 3.377 14.355 10.559 1.00 91.31 77 ASP A O 1
ATOM 612 N N . THR A 1 78 ? 4.337 15.547 8.947 1.00 91.38 78 THR A N 1
ATOM 613 C CA . THR A 1 78 ? 4.107 16.843 9.611 1.00 91.38 78 THR A CA 1
ATOM 614 C C . THR A 1 78 ? 2.846 17.567 9.133 1.00 91.38 78 THR A C 1
ATOM 616 O O . THR A 1 78 ? 2.499 18.623 9.681 1.00 91.38 78 THR A O 1
ATOM 619 N N . TYR A 1 79 ? 2.144 17.015 8.139 1.00 90.50 79 TYR A N 1
ATOM 620 C CA . TYR A 1 79 ? 0.950 17.611 7.552 1.00 90.50 79 TYR A CA 1
ATOM 621 C C . TYR A 1 79 ? -0.179 17.734 8.577 1.00 90.50 79 TYR A C 1
ATOM 623 O O . TYR A 1 79 ? -0.538 16.786 9.278 1.00 90.50 79 TYR A O 1
ATOM 631 N N . LYS A 1 80 ? -0.796 18.918 8.621 1.00 90.31 80 LYS A N 1
ATOM 632 C CA . LYS A 1 80 ? -2.055 19.162 9.331 1.00 90.31 80 LYS A CA 1
ATOM 633 C C . LYS A 1 80 ? -2.946 20.055 8.470 1.00 90.31 80 LYS A C 1
ATOM 635 O O . LYS A 1 80 ? -2.444 21.052 7.952 1.00 90.31 80 LYS A O 1
ATOM 640 N N . PRO A 1 81 ? -4.268 19.806 8.398 1.00 88.31 81 PRO A N 1
ATOM 641 C CA . PRO A 1 81 ? -5.186 20.659 7.635 1.00 88.31 81 PRO A CA 1
ATOM 642 C C . PRO A 1 81 ? -5.214 22.130 8.082 1.00 88.31 81 PRO A C 1
ATOM 644 O O . PRO A 1 81 ? -5.646 23.000 7.334 1.00 88.31 81 PRO A O 1
ATOM 647 N N . SER A 1 82 ? -4.783 22.413 9.316 1.00 93.06 82 SER A N 1
ATOM 648 C CA . SER A 1 82 ? -4.689 23.764 9.878 1.00 93.06 82 SER A CA 1
ATOM 649 C C . SER A 1 82 ? -3.404 24.510 9.508 1.00 93.06 82 SER A C 1
ATOM 651 O O . SER A 1 82 ? -3.301 25.701 9.795 1.00 93.06 82 SER A O 1
ATOM 653 N N . ASN A 1 83 ? -2.398 23.828 8.955 1.00 92.38 83 ASN A N 1
ATOM 654 C CA . ASN A 1 83 ? -1.139 24.465 8.589 1.00 92.38 83 ASN A CA 1
ATOM 655 C C . ASN A 1 83 ? -1.341 25.375 7.369 1.00 92.38 83 ASN A C 1
ATOM 657 O O . ASN A 1 83 ? -2.096 25.060 6.450 1.00 92.38 83 ASN A O 1
ATOM 661 N N . THR A 1 84 ? -0.629 26.499 7.347 1.00 92.81 84 THR A N 1
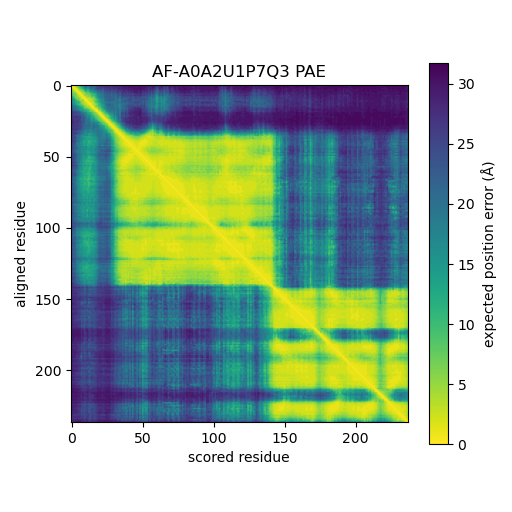ATOM 662 C CA . THR A 1 84 ? -0.731 27.518 6.290 1.00 92.81 84 THR A CA 1
ATOM 663 C C . THR A 1 84 ? 0.416 27.468 5.284 1.00 92.81 84 THR A C 1
ATOM 665 O O . THR A 1 84 ? 0.466 28.295 4.373 1.00 92.81 84 THR A O 1
ATOM 668 N N . ASP A 1 85 ? 1.344 26.518 5.430 1.00 92.31 85 ASP A N 1
ATOM 669 C CA . ASP A 1 85 ? 2.434 26.344 4.478 1.00 92.31 85 ASP A CA 1
ATOM 670 C C . ASP A 1 85 ? 1.905 25.900 3.095 1.00 92.31 85 ASP A C 1
ATOM 672 O O . ASP A 1 85 ? 0.843 25.269 3.005 1.00 92.31 85 ASP A O 1
ATOM 676 N N . PRO A 1 86 ? 2.624 26.209 1.997 1.00 89.12 86 PRO A N 1
ATOM 677 C CA . PRO A 1 86 ? 2.143 25.931 0.644 1.00 89.12 86 PRO A CA 1
ATOM 678 C C . PRO A 1 86 ? 1.802 24.460 0.374 1.00 89.12 86 PRO A C 1
ATOM 680 O O . PRO A 1 86 ? 0.876 24.184 -0.394 1.00 89.12 86 PRO A O 1
ATOM 683 N N . PHE A 1 87 ? 2.515 23.515 0.996 1.00 85.88 87 PHE A N 1
ATOM 684 C CA . PHE A 1 87 ? 2.246 22.088 0.828 1.00 85.88 87 PHE A CA 1
ATOM 685 C C . PHE A 1 87 ? 0.918 21.718 1.490 1.00 85.88 87 PHE A C 1
ATOM 687 O O . PHE A 1 87 ? 0.026 21.190 0.822 1.00 85.88 87 PHE A O 1
ATOM 694 N N . SER A 1 88 ? 0.735 22.082 2.762 1.00 87.25 88 SER A N 1
ATOM 695 C CA . SER A 1 88 ? -0.494 21.783 3.502 1.00 87.25 88 SER A CA 1
ATOM 696 C C . SER A 1 88 ? -1.726 22.439 2.880 1.00 87.25 88 SER A C 1
ATOM 698 O O . SER A 1 88 ? -2.769 21.792 2.767 1.00 87.25 88 SER A O 1
ATOM 700 N N . VAL A 1 89 ? -1.612 23.683 2.404 1.00 87.25 89 VAL A N 1
ATOM 701 C CA . VAL A 1 89 ? -2.700 24.377 1.693 1.00 87.25 89 VAL A CA 1
ATOM 702 C C . VAL A 1 89 ? -3.086 23.629 0.415 1.00 87.25 89 VAL A C 1
ATOM 704 O O . VAL A 1 89 ? -4.274 23.434 0.148 1.00 87.25 89 VAL A O 1
ATOM 707 N N . THR A 1 90 ? -2.097 23.168 -0.356 1.00 83.12 90 THR A N 1
ATOM 708 C CA . THR A 1 90 ? -2.328 22.422 -1.602 1.00 83.12 90 THR A CA 1
ATOM 709 C C . THR A 1 90 ? -3.029 21.093 -1.328 1.00 83.12 90 THR A C 1
ATOM 711 O O . THR A 1 90 ? -4.072 20.812 -1.921 1.00 83.12 90 THR A O 1
ATOM 714 N N . VAL A 1 91 ? -2.508 20.303 -0.386 1.00 82.88 91 VAL A N 1
ATOM 715 C CA . VAL A 1 91 ? -3.069 18.992 -0.029 1.00 82.88 91 VAL A CA 1
ATOM 716 C C . VAL A 1 91 ? -4.480 19.132 0.551 1.00 82.88 91 VAL A C 1
ATOM 718 O O . VAL A 1 91 ? -5.388 18.418 0.125 1.00 82.88 91 VAL A O 1
ATOM 721 N N . THR A 1 92 ? -4.699 20.091 1.458 1.00 87.25 92 THR A N 1
ATOM 722 C CA . THR A 1 92 ? -6.010 20.333 2.087 1.00 87.25 92 THR A CA 1
ATOM 723 C C . THR A 1 92 ? -7.061 20.718 1.055 1.00 87.25 92 THR A C 1
ATOM 725 O O . THR A 1 92 ? -8.189 20.226 1.106 1.00 87.25 92 THR A O 1
ATOM 728 N N . LYS A 1 93 ? -6.701 21.574 0.091 1.00 84.62 93 LYS A N 1
ATOM 729 C CA . LYS A 1 93 ? -7.599 21.955 -1.002 1.00 84.62 93 LYS A CA 1
ATOM 730 C C . LYS A 1 93 ? -8.034 20.724 -1.802 1.00 84.62 93 LYS A C 1
ATOM 732 O O . LYS A 1 93 ? -9.228 20.458 -1.896 1.00 84.62 93 LYS A O 1
ATOM 737 N N . CYS A 1 94 ? -7.082 19.923 -2.282 1.00 77.00 94 CYS A N 1
ATOM 738 C CA . CYS A 1 94 ? -7.382 18.711 -3.049 1.00 77.00 94 CYS A CA 1
ATOM 739 C C . CYS A 1 94 ? -8.200 17.681 -2.249 1.00 77.00 94 CYS A C 1
ATOM 741 O O . CYS A 1 94 ? -9.101 17.048 -2.799 1.00 77.00 94 CYS A O 1
ATOM 743 N N . ALA A 1 95 ? -7.919 17.526 -0.952 1.00 78.38 95 ALA A N 1
ATOM 744 C CA . ALA A 1 95 ? -8.649 16.615 -0.069 1.00 78.38 95 ALA A CA 1
ATOM 745 C C . ALA A 1 95 ? -10.085 17.082 0.241 1.00 78.38 95 ALA A C 1
ATOM 747 O O . ALA A 1 95 ? -10.949 16.266 0.574 1.00 78.38 95 ALA A O 1
ATOM 748 N N . ASN A 1 96 ? -10.359 18.385 0.138 1.00 81.44 96 ASN A N 1
ATOM 749 C CA . ASN A 1 96 ? -11.704 18.937 0.287 1.00 81.44 96 ASN A CA 1
ATOM 750 C C . ASN A 1 96 ? -12.516 18.862 -1.010 1.00 81.44 96 ASN A C 1
ATOM 752 O O . ASN A 1 96 ? -13.727 18.658 -0.941 1.00 81.44 96 ASN A O 1
ATOM 756 N N . ASP A 1 97 ? -11.860 18.958 -2.167 1.00 75.81 97 ASP A N 1
ATOM 757 C CA . ASP A 1 97 ? -12.517 18.876 -3.476 1.00 75.81 97 ASP A CA 1
ATOM 758 C C . ASP A 1 97 ? -13.090 17.472 -3.759 1.00 75.81 97 ASP A C 1
ATOM 760 O O . ASP A 1 97 ? -14.086 17.332 -4.473 1.00 75.81 97 ASP A O 1
ATOM 764 N N . ARG A 1 98 ? -12.486 16.411 -3.198 1.00 61.84 98 ARG A N 1
ATOM 765 C CA . ARG A 1 98 ? -12.942 15.024 -3.379 1.00 61.84 98 ARG A CA 1
ATOM 766 C C . ARG A 1 98 ? -12.654 14.148 -2.159 1.00 61.84 98 ARG A C 1
ATOM 768 O O . ARG A 1 98 ? -11.517 14.078 -1.704 1.00 61.84 98 ARG A O 1
ATOM 775 N N . LYS A 1 99 ? -13.663 13.388 -1.708 1.00 77.31 99 LYS A N 1
ATOM 776 C CA . LYS A 1 99 ? -13.523 12.369 -0.651 1.00 77.31 99 LYS A CA 1
ATOM 777 C C . LYS A 1 99 ? -14.004 10.986 -1.133 1.00 77.31 99 LYS A C 1
ATOM 779 O O . LYS A 1 99 ? -15.164 10.891 -1.538 1.00 77.31 99 LYS A O 1
ATOM 784 N N . PRO A 1 100 ? -13.154 9.937 -1.101 1.00 74.94 100 PRO A N 1
ATOM 785 C CA . PRO A 1 100 ? -11.726 9.974 -0.754 1.00 74.94 100 PRO A CA 1
ATOM 786 C C . PRO A 1 100 ? -10.895 10.714 -1.818 1.00 74.94 100 PRO A C 1
ATOM 788 O O . PRO A 1 100 ? -11.255 10.730 -3.003 1.00 74.94 100 PRO A O 1
ATOM 791 N N . ILE A 1 101 ? -9.786 11.333 -1.398 1.00 75.94 101 ILE A N 1
ATOM 792 C CA . ILE A 1 101 ? -8.813 11.919 -2.329 1.00 75.94 101 ILE A CA 1
ATOM 793 C C . ILE A 1 101 ? -8.232 10.798 -3.196 1.00 75.94 101 ILE A C 1
ATOM 795 O O . ILE A 1 101 ? -7.955 9.710 -2.696 1.00 75.94 101 ILE A O 1
ATOM 799 N N . ARG A 1 102 ? -8.083 11.042 -4.500 1.00 81.81 102 ARG A N 1
ATOM 800 C CA . ARG A 1 102 ? -7.481 10.083 -5.435 1.00 81.81 102 ARG A CA 1
ATOM 801 C C . ARG A 1 102 ? -6.106 10.579 -5.840 1.00 81.81 102 ARG A C 1
ATOM 803 O O . ARG A 1 102 ? -5.990 11.696 -6.339 1.00 81.81 102 ARG A O 1
ATOM 810 N N . ILE A 1 103 ? -5.094 9.753 -5.628 1.00 79.38 103 ILE A N 1
ATOM 811 C CA . ILE A 1 103 ? -3.687 10.098 -5.801 1.00 79.38 103 ILE A CA 1
ATOM 812 C C . ILE A 1 103 ? -3.074 9.093 -6.774 1.00 79.38 103 ILE A C 1
ATOM 814 O O . ILE A 1 103 ? -3.281 7.889 -6.650 1.00 79.38 103 ILE A O 1
ATOM 818 N N . LEU A 1 104 ? -2.334 9.594 -7.756 1.00 76.44 104 LEU A N 1
ATOM 819 C CA . LEU A 1 104 ? -1.526 8.790 -8.665 1.00 76.44 104 LEU A CA 1
ATOM 820 C C . LEU A 1 104 ? -0.062 9.144 -8.418 1.00 76.44 104 LEU A C 1
ATOM 822 O O . LEU A 1 104 ? 0.309 10.310 -8.534 1.00 76.44 104 LEU A O 1
ATOM 826 N N . GLU A 1 105 ? 0.752 8.148 -8.098 1.00 80.44 105 GLU A N 1
ATOM 827 C CA . GLU A 1 105 ? 2.203 8.275 -8.031 1.00 80.44 105 GLU A CA 1
ATOM 828 C C . GLU A 1 105 ? 2.824 7.675 -9.299 1.00 80.44 105 GLU A C 1
ATOM 830 O O . GLU A 1 105 ? 2.487 6.561 -9.714 1.00 80.44 105 GLU A O 1
ATOM 835 N N . LEU A 1 106 ? 3.714 8.439 -9.932 1.00 60.69 106 LEU A N 1
ATOM 836 C CA . LEU A 1 106 ? 4.468 8.035 -11.115 1.00 60.69 106 LEU A CA 1
ATOM 837 C C . LEU A 1 106 ? 5.934 7.848 -10.728 1.00 60.69 106 LEU A C 1
ATOM 839 O O . LEU A 1 106 ? 6.513 8.748 -10.124 1.00 60.69 106 LEU A O 1
ATOM 843 N N . GLY A 1 107 ? 6.534 6.720 -11.113 1.00 71.19 107 GLY A N 1
ATOM 844 C CA . GLY A 1 107 ? 7.918 6.409 -10.747 1.00 71.19 107 GLY A CA 1
ATOM 845 C C . GLY A 1 107 ? 8.055 6.118 -9.255 1.00 71.19 107 GLY A C 1
ATOM 846 O O . GLY A 1 107 ? 8.909 6.690 -8.581 1.00 71.19 107 GLY A O 1
ATOM 847 N N . SER A 1 108 ? 7.165 5.273 -8.735 1.00 81.81 108 SER A N 1
ATOM 848 C CA . SER A 1 108 ? 7.046 4.983 -7.307 1.00 81.81 108 SER A CA 1
ATOM 849 C C . SER A 1 108 ? 8.293 4.329 -6.704 1.00 81.81 108 SER A C 1
ATOM 851 O O . SER A 1 108 ? 8.531 4.453 -5.502 1.00 81.81 108 SE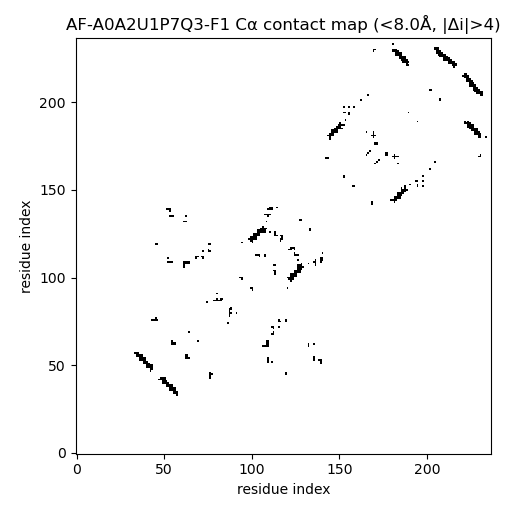R A O 1
ATOM 853 N N . GLY A 1 109 ? 9.096 3.626 -7.504 1.00 88.31 109 GLY A N 1
ATOM 854 C CA . GLY A 1 109 ? 10.295 2.919 -7.075 1.00 88.31 109 GLY A CA 1
ATOM 855 C C . GLY A 1 109 ? 9.997 1.943 -5.940 1.00 88.31 109 GLY A C 1
ATOM 856 O O . GLY A 1 109 ? 9.399 0.885 -6.125 1.00 88.31 109 GLY A O 1
ATOM 857 N N . THR A 1 110 ? 10.378 2.329 -4.724 1.00 84.12 110 THR A N 1
ATOM 858 C CA . THR A 1 110 ? 10.081 1.557 -3.512 1.00 84.12 110 THR A CA 1
ATOM 859 C C . THR A 1 110 ? 8.623 1.655 -3.048 1.00 84.12 110 THR A C 1
ATOM 861 O O . THR A 1 110 ? 8.226 0.853 -2.215 1.00 84.12 110 THR A O 1
ATOM 864 N N . GLY A 1 111 ? 7.823 2.601 -3.548 1.00 85.31 111 GLY A N 1
ATOM 865 C CA . GLY A 1 111 ? 6.417 2.812 -3.175 1.00 85.31 111 GLY A CA 1
ATOM 866 C C . GLY A 1 111 ? 6.200 3.659 -1.916 1.00 85.31 111 GLY A C 1
ATOM 867 O O . GLY A 1 111 ? 5.059 3.915 -1.536 1.00 85.31 111 GLY A O 1
ATOM 868 N N . ILE A 1 112 ? 7.271 4.118 -1.260 1.00 86.12 112 ILE A N 1
ATOM 869 C CA . ILE A 1 112 ? 7.205 4.777 0.053 1.00 86.12 112 ILE A CA 1
ATOM 870 C C . ILE A 1 112 ? 6.300 6.019 0.088 1.00 86.12 112 ILE A C 1
ATOM 872 O O . ILE A 1 112 ? 5.583 6.221 1.071 1.00 86.12 112 ILE A O 1
ATOM 876 N N . VAL A 1 113 ? 6.306 6.854 -0.958 1.00 80.44 113 VAL A N 1
ATOM 877 C CA . VAL A 1 113 ? 5.521 8.098 -0.963 1.00 80.44 113 VAL A CA 1
ATOM 878 C C . VAL A 1 113 ? 4.042 7.781 -1.114 1.00 80.44 113 VAL A C 1
ATOM 880 O O . VAL A 1 113 ? 3.242 8.311 -0.345 1.00 80.44 113 VAL A O 1
ATOM 883 N N . GLY A 1 114 ? 3.676 6.880 -2.028 1.00 82.81 114 GLY A N 1
ATOM 884 C CA . GLY A 1 114 ? 2.300 6.427 -2.186 1.00 82.81 114 GLY A CA 1
ATOM 885 C C . GLY A 1 114 ? 1.732 5.781 -0.921 1.00 82.81 114 GLY A C 1
ATOM 886 O O . GLY A 1 114 ? 0.621 6.119 -0.512 1.00 82.81 114 GLY A O 1
ATOM 887 N N . ILE A 1 115 ? 2.511 4.929 -0.244 1.00 79.12 115 ILE A N 1
ATOM 888 C CA . ILE A 1 115 ? 2.113 4.316 1.037 1.00 79.12 115 ILE A CA 1
ATOM 889 C C . ILE A 1 115 ? 1.902 5.386 2.107 1.00 79.12 115 ILE A C 1
ATOM 891 O O . ILE A 1 115 ? 0.888 5.384 2.804 1.00 79.12 115 ILE A O 1
ATOM 895 N N . THR A 1 116 ? 2.842 6.326 2.221 1.00 79.69 116 THR A N 1
ATOM 896 C CA . THR A 1 116 ? 2.751 7.405 3.210 1.00 79.69 116 THR A CA 1
ATOM 897 C C . THR A 1 116 ? 1.536 8.291 2.939 1.00 79.69 116 THR A C 1
ATOM 899 O O . THR A 1 116 ? 0.772 8.589 3.853 1.00 79.69 116 THR A O 1
ATOM 902 N N . ALA A 1 117 ? 1.302 8.670 1.682 1.00 80.88 117 ALA A N 1
ATOM 903 C CA . ALA A 1 117 ? 0.144 9.464 1.292 1.00 80.88 117 ALA A CA 1
ATOM 904 C C . ALA A 1 117 ? -1.175 8.739 1.602 1.00 80.88 117 ALA A C 1
ATOM 906 O O . ALA A 1 117 ? -2.101 9.361 2.122 1.00 80.88 117 ALA A O 1
ATOM 907 N N . ALA A 1 118 ? -1.258 7.429 1.342 1.00 81.81 118 ALA A N 1
ATOM 908 C CA . ALA A 1 118 ? -2.424 6.617 1.687 1.00 81.81 118 ALA A CA 1
ATOM 909 C C . ALA A 1 118 ? -2.681 6.619 3.201 1.00 81.81 118 ALA A C 1
ATOM 911 O O . ALA A 1 118 ? -3.801 6.891 3.637 1.00 81.81 118 ALA A O 1
ATOM 912 N N . ALA A 1 119 ? -1.636 6.370 3.995 1.00 75.81 119 ALA A N 1
ATOM 913 C CA . ALA A 1 119 ? -1.722 6.273 5.449 1.00 75.81 119 ALA A CA 1
ATOM 914 C C . ALA A 1 119 ? -2.095 7.605 6.119 1.00 75.81 119 ALA A C 1
ATOM 916 O O . ALA A 1 119 ? -2.906 7.621 7.042 1.00 75.81 119 ALA A O 1
ATOM 917 N N . ILE A 1 120 ? -1.529 8.721 5.649 1.00 81.19 120 ILE A N 1
ATOM 918 C CA . ILE A 1 120 ? -1.739 10.047 6.243 1.00 81.19 120 ILE A CA 1
ATOM 919 C C . ILE A 1 120 ? -3.038 10.700 5.759 1.00 81.19 120 ILE A C 1
ATOM 921 O O . ILE A 1 120 ? -3.731 11.353 6.539 1.00 81.19 120 ILE A O 1
ATOM 925 N N . LEU A 1 121 ? -3.381 10.556 4.476 1.00 80.94 121 LEU A N 1
ATOM 926 C CA . LEU A 1 121 ? -4.517 11.269 3.881 1.00 80.94 121 LEU A CA 1
ATOM 927 C C . LEU A 1 121 ? -5.806 10.442 3.822 1.00 80.94 121 LEU A C 1
ATOM 929 O O . LEU A 1 121 ? -6.859 11.004 3.521 1.00 80.94 121 LEU A O 1
ATOM 933 N N . GLY A 1 122 ? -5.743 9.127 4.063 1.00 72.50 122 GLY A N 1
ATOM 934 C CA . GLY A 1 122 ? -6.892 8.230 3.895 1.00 72.50 122 GLY A CA 1
ATOM 935 C C . GLY A 1 122 ? -7.414 8.200 2.452 1.00 72.50 122 GLY A C 1
ATOM 936 O O . GLY A 1 122 ? -8.621 8.102 2.223 1.00 72.50 122 GLY A O 1
ATOM 937 N N . GLY A 1 123 ? -6.512 8.382 1.483 1.00 70.44 123 GLY A N 1
ATOM 938 C CA . GLY A 1 123 ? -6.820 8.475 0.057 1.00 70.44 123 GLY A CA 1
ATOM 939 C C . GLY A 1 123 ? -6.715 7.148 -0.691 1.00 70.44 123 GLY A C 1
ATOM 940 O O . GLY A 1 123 ? -6.012 6.233 -0.274 1.00 70.44 123 GLY A O 1
ATOM 941 N N . GLU A 1 124 ? -7.368 7.075 -1.849 1.00 79.38 124 GLU A N 1
ATOM 942 C CA . GLU A 1 124 ? -7.122 6.028 -2.842 1.00 79.38 124 GLU A CA 1
ATOM 943 C C . GLU A 1 124 ? -5.839 6.359 -3.606 1.00 79.38 124 GLU A C 1
ATOM 945 O O . GLU A 1 124 ? -5.806 7.328 -4.370 1.00 79.38 124 GLU A O 1
ATOM 950 N N . VAL A 1 125 ? -4.794 5.551 -3.424 1.00 79.31 125 VAL A N 1
ATOM 951 C CA . VAL A 1 125 ? -3.503 5.753 -4.088 1.00 79.31 125 VAL A CA 1
ATOM 952 C C . VAL A 1 125 ? -3.263 4.667 -5.126 1.00 79.31 125 VAL A C 1
ATOM 954 O O . VAL A 1 125 ? -3.331 3.478 -4.837 1.00 79.31 125 VAL A O 1
ATOM 957 N N . THR A 1 126 ? -2.969 5.083 -6.353 1.00 82.25 126 THR A N 1
ATOM 958 C CA . THR A 1 126 ? -2.430 4.217 -7.402 1.00 82.25 126 THR A CA 1
ATOM 959 C C . THR A 1 126 ? -0.945 4.515 -7.544 1.00 82.25 126 THR A C 1
ATOM 961 O O . THR A 1 126 ? -0.580 5.641 -7.869 1.00 82.25 126 THR A O 1
ATOM 964 N N . VAL A 1 127 ? -0.098 3.521 -7.296 1.00 81.00 127 VAL A N 1
ATOM 965 C CA . VAL A 1 127 ? 1.359 3.612 -7.465 1.00 81.00 127 VAL A CA 1
ATOM 966 C C . VAL A 1 127 ? 1.766 2.947 -8.774 1.00 81.00 127 VAL A C 1
ATOM 968 O O . VAL A 1 127 ? 1.202 1.915 -9.147 1.00 81.00 127 VAL A O 1
ATOM 971 N N . THR A 1 128 ? 2.695 3.550 -9.513 1.00 72.06 128 THR A N 1
ATOM 972 C CA . THR A 1 128 ? 3.088 3.064 -10.841 1.00 72.06 128 THR A CA 1
ATOM 973 C C . THR A 1 128 ? 4.590 3.164 -11.049 1.00 72.06 128 THR A C 1
ATOM 975 O O . THR A 1 128 ? 5.227 4.148 -10.678 1.00 72.06 128 THR A O 1
ATOM 978 N N . ASP A 1 129 ? 5.155 2.140 -11.680 1.00 81.94 129 ASP A N 1
ATOM 979 C CA . ASP A 1 129 ? 6.550 2.106 -12.107 1.00 81.94 129 ASP A CA 1
ATOM 980 C C . ASP A 1 129 ? 6.697 1.170 -13.321 1.00 81.94 129 ASP A C 1
ATOM 982 O O . ASP A 1 129 ? 5.716 0.615 -13.830 1.00 81.94 129 ASP A O 1
ATOM 986 N N . LEU A 1 130 ? 7.924 0.990 -13.804 1.00 70.25 130 LEU A N 1
ATOM 987 C CA . LEU A 1 130 ? 8.264 0.043 -14.850 1.00 70.25 130 LEU A CA 1
ATOM 988 C C . LEU A 1 130 ? 7.969 -1.403 -14.399 1.00 70.25 130 LEU A C 1
ATOM 990 O O . LEU A 1 130 ? 8.154 -1.737 -13.227 1.00 70.25 130 LEU A O 1
ATOM 994 N N . PRO A 1 131 ? 7.589 -2.311 -15.323 1.00 76.62 131 PRO A N 1
ATOM 995 C CA . PRO A 1 131 ? 7.160 -3.672 -14.978 1.00 76.62 131 PRO A CA 1
ATOM 996 C C . PRO A 1 131 ? 8.127 -4.471 -14.093 1.00 76.62 131 PRO A C 1
ATOM 998 O O . PRO A 1 131 ? 7.688 -5.285 -13.287 1.00 76.62 131 PRO A O 1
ATOM 1001 N N . HIS A 1 132 ? 9.438 -4.243 -14.223 1.00 76.06 132 HIS A N 1
ATOM 1002 C CA . HIS A 1 132 ? 10.458 -4.964 -13.457 1.00 76.06 132 HIS A CA 1
ATOM 1003 C C . HIS A 1 132 ? 10.562 -4.516 -11.988 1.00 76.06 132 HIS A C 1
ATOM 1005 O O . HIS A 1 132 ? 11.115 -5.250 -11.178 1.00 76.06 132 HIS A O 1
ATOM 1011 N N . VAL A 1 133 ? 10.021 -3.347 -11.637 1.00 76.25 133 VAL A N 1
ATOM 1012 C CA . VAL A 1 133 ? 10.060 -2.765 -10.282 1.00 76.25 133 VAL A CA 1
ATOM 1013 C C . VAL A 1 133 ? 8.879 -3.238 -9.433 1.00 76.25 133 VAL A C 1
ATOM 1015 O O . VAL A 1 133 ? 8.981 -3.323 -8.206 1.00 76.25 133 VAL A O 1
ATOM 1018 N N . LEU A 1 134 ? 7.774 -3.617 -10.089 1.00 77.69 134 LEU A N 1
ATOM 1019 C CA . LEU A 1 134 ? 6.520 -4.007 -9.444 1.00 77.69 134 LEU A CA 1
ATOM 1020 C C . LEU A 1 134 ? 6.686 -5.063 -8.335 1.00 77.69 134 LEU A C 1
ATOM 1022 O O . LEU A 1 134 ? 6.099 -4.849 -7.283 1.00 77.69 134 LEU A O 1
ATOM 1026 N N . PRO A 1 135 ? 7.502 -6.133 -8.470 1.00 80.62 135 PRO A N 1
ATOM 1027 C CA . PRO A 1 135 ? 7.630 -7.135 -7.406 1.00 80.62 135 PRO A CA 1
ATOM 1028 C C . PRO A 1 135 ? 8.223 -6.597 -6.093 1.00 80.62 135 PRO A C 1
ATOM 1030 O O . PRO A 1 135 ? 7.809 -7.007 -5.011 1.00 80.62 135 PRO A O 1
ATOM 1033 N N . ASN A 1 136 ? 9.193 -5.676 -6.159 1.00 78.44 136 ASN A N 1
ATOM 1034 C CA . ASN A 1 136 ? 9.761 -5.059 -4.954 1.00 78.44 136 ASN A CA 1
ATOM 1035 C C . ASN A 1 136 ? 8.828 -3.990 -4.379 1.00 78.44 136 ASN A C 1
ATOM 1037 O O . ASN A 1 136 ? 8.719 -3.847 -3.165 1.00 78.44 136 ASN A O 1
ATOM 1041 N N . MET A 1 137 ? 8.134 -3.258 -5.249 1.00 79.50 137 MET A N 1
ATOM 1042 C CA . MET A 1 137 ? 7.102 -2.323 -4.818 1.00 79.50 137 MET A CA 1
ATOM 1043 C C . MET A 1 137 ? 5.940 -3.055 -4.131 1.00 79.50 137 MET A C 1
ATOM 1045 O O . MET A 1 137 ? 5.460 -2.583 -3.110 1.00 79.50 137 MET A O 1
ATOM 1049 N N . GLU A 1 138 ? 5.535 -4.229 -4.617 1.00 78.94 138 GLU A N 1
ATOM 1050 C CA . GLU A 1 138 ? 4.496 -5.061 -4.000 1.00 78.94 138 GLU A CA 1
ATOM 1051 C C . GLU A 1 138 ? 4.902 -5.529 -2.593 1.00 78.94 138 GLU A C 1
ATOM 1053 O O . GLU A 1 138 ? 4.094 -5.463 -1.672 1.00 78.94 138 GLU A O 1
ATOM 1058 N N . TYR A 1 139 ? 6.181 -5.875 -2.391 1.00 79.00 139 TYR A N 1
ATOM 1059 C CA . TYR A 1 139 ? 6.725 -6.164 -1.059 1.00 79.00 139 TYR A CA 1
ATOM 1060 C C . TYR A 1 139 ? 6.619 -4.962 -0.100 1.00 79.00 139 TYR A C 1
ATOM 1062 O O . TYR A 1 139 ? 6.313 -5.126 1.078 1.00 79.00 139 TYR A O 1
ATOM 1070 N N . ASN A 1 140 ? 6.877 -3.749 -0.595 1.00 72.38 140 ASN A N 1
ATOM 1071 C CA . ASN A 1 140 ? 6.921 -2.535 0.223 1.00 72.38 140 ASN A CA 1
ATOM 1072 C C . ASN A 1 140 ? 5.552 -1.923 0.508 1.00 72.38 140 ASN A C 1
ATOM 1074 O O . ASN A 1 140 ? 5.333 -1.410 1.602 1.00 72.38 140 ASN A O 1
ATOM 1078 N N . VAL A 1 141 ? 4.641 -1.967 -0.468 1.00 66.88 141 VAL A N 1
ATOM 1079 C CA . VAL A 1 141 ? 3.274 -1.425 -0.365 1.00 66.88 141 VAL A CA 1
ATOM 1080 C C . VAL A 1 141 ? 2.445 -2.151 0.694 1.00 66.88 141 VAL A C 1
ATOM 1082 O O . VAL A 1 141 ? 1.472 -1.601 1.211 1.00 66.88 141 VAL A O 1
ATOM 1085 N N . GLY A 1 142 ? 2.948 -3.295 1.145 1.00 59.66 142 GLY A N 1
ATOM 1086 C CA . GLY A 1 142 ? 2.664 -3.820 2.457 1.00 59.66 142 GLY A CA 1
ATOM 1087 C C . GLY A 1 142 ? 1.592 -4.889 2.460 1.00 59.66 142 GLY A C 1
ATOM 1088 O O . GLY A 1 142 ? 1.003 -5.274 1.452 1.00 59.66 142 GLY A O 1
ATOM 1089 N N . ASP A 1 143 ? 1.414 -5.395 3.670 1.00 58.12 143 ASP A N 1
ATOM 1090 C CA . ASP A 1 143 ? 0.819 -6.676 3.974 1.00 58.12 143 ASP A CA 1
ATOM 1091 C C . ASP A 1 143 ? -0.629 -6.485 4.442 1.00 58.12 143 ASP A C 1
ATOM 1093 O O . ASP A 1 143 ? -0.882 -6.174 5.608 1.00 58.12 143 ASP A O 1
ATOM 1097 N N . PHE A 1 144 ? -1.579 -6.603 3.518 1.00 57.94 144 PHE A N 1
ATOM 1098 C CA . PHE A 1 144 ? -2.988 -6.278 3.750 1.00 57.94 144 PHE A CA 1
ATOM 1099 C C . PHE A 1 144 ? -3.736 -7.392 4.491 1.00 57.94 144 PHE A C 1
ATOM 1101 O O . PHE A 1 144 ? -3.791 -8.524 4.017 1.00 57.94 144 PHE A O 1
ATOM 1108 N N . ASP A 1 145 ? -4.402 -7.060 5.600 1.00 59.38 145 ASP A N 1
ATOM 1109 C CA . ASP A 1 145 ? -5.332 -7.977 6.284 1.00 59.38 145 ASP A CA 1
ATOM 1110 C C . ASP A 1 145 ? -6.668 -8.106 5.531 1.00 59.38 145 ASP A C 1
ATOM 1112 O O . ASP A 1 145 ? -7.318 -9.152 5.552 1.00 59.38 145 ASP A O 1
ATOM 1116 N N . LEU A 1 146 ? -7.076 -7.035 4.840 1.00 57.09 146 LEU A N 1
ATOM 1117 C CA . LEU A 1 146 ? -8.331 -6.943 4.105 1.00 57.09 146 LEU A CA 1
ATOM 1118 C C . LEU A 1 146 ? -8.120 -6.282 2.738 1.00 57.09 146 LEU A C 1
ATOM 1120 O O . LEU A 1 146 ? -7.772 -5.109 2.643 1.00 57.09 146 LEU A O 1
ATOM 1124 N N . VAL A 1 147 ? -8.400 -7.028 1.677 1.00 67.56 147 VAL A N 1
ATOM 1125 C CA . VAL A 1 147 ? -8.453 -6.558 0.290 1.00 67.56 147 VAL A CA 1
ATOM 1126 C C . VAL A 1 147 ? -9.926 -6.404 -0.092 1.00 67.56 147 VAL A C 1
ATOM 1128 O O . VAL A 1 147 ? -10.737 -7.271 0.227 1.00 67.56 147 VAL A O 1
ATOM 1131 N N . ILE A 1 148 ? -10.312 -5.329 -0.780 1.00 59.84 148 ILE A N 1
ATOM 1132 C CA . ILE A 1 148 ? -11.701 -5.124 -1.225 1.00 59.84 148 ILE A CA 1
ATOM 1133 C C . ILE A 1 148 ? -11.732 -4.948 -2.741 1.00 59.84 148 ILE A C 1
ATOM 1135 O O . ILE A 1 148 ? -10.943 -4.196 -3.303 1.00 59.84 148 ILE A O 1
ATOM 1139 N N . GLY A 1 149 ? -12.649 -5.642 -3.410 1.00 65.75 149 GLY A N 1
ATOM 1140 C CA . GLY A 1 149 ? -12.912 -5.509 -4.840 1.00 65.75 149 GLY A CA 1
ATOM 1141 C C . GLY A 1 149 ? -14.400 -5.317 -5.098 1.00 65.75 149 GLY A C 1
ATOM 1142 O O . GLY A 1 149 ? -15.235 -5.973 -4.483 1.00 65.75 149 GLY A O 1
ATOM 1143 N N . SER A 1 150 ? -14.751 -4.431 -6.024 1.00 68.81 150 SER A N 1
ATOM 1144 C CA . SER A 1 150 ? -16.136 -4.216 -6.450 1.00 68.81 150 SER A CA 1
ATOM 1145 C C . SER A 1 150 ? -16.234 -4.432 -7.957 1.00 68.81 150 SER A C 1
ATOM 1147 O O . SER A 1 150 ? -15.540 -3.767 -8.720 1.00 68.81 150 SER A O 1
ATOM 1149 N N . ASP A 1 151 ? -17.044 -5.406 -8.368 1.00 74.25 151 ASP A N 1
ATOM 1150 C CA . ASP A 1 151 ? -17.325 -5.786 -9.762 1.00 74.25 151 ASP A CA 1
ATOM 1151 C C . ASP A 1 151 ? -16.066 -6.109 -10.601 1.00 74.25 151 ASP A C 1
ATOM 1153 O O . ASP A 1 151 ? -15.960 -5.778 -11.779 1.00 74.25 151 ASP A O 1
ATOM 1157 N N . VAL A 1 152 ? -15.083 -6.791 -9.998 1.00 68.69 152 VAL A N 1
ATOM 1158 C CA . VAL A 1 152 ? -13.782 -7.114 -10.629 1.00 68.69 152 VAL A CA 1
ATOM 1159 C C . VAL A 1 152 ? -13.802 -8.359 -11.536 1.00 68.69 152 VAL A C 1
ATOM 1161 O O . VAL A 1 152 ? -12.812 -8.655 -12.204 1.00 68.69 152 VAL A O 1
ATOM 1164 N N . VAL A 1 153 ? -14.919 -9.095 -11.601 1.00 81.19 153 VAL A N 1
ATOM 1165 C CA . VAL A 1 153 ? -15.062 -10.351 -12.367 1.00 81.19 153 VAL A CA 1
ATOM 1166 C C . VAL A 1 153 ? -16.025 -10.156 -13.539 1.00 81.19 153 VAL A C 1
ATOM 1168 O O . VAL A 1 153 ? -17.194 -10.517 -13.461 1.00 81.19 153 VAL A O 1
ATOM 1171 N N . TYR A 1 154 ? -15.536 -9.617 -14.656 1.00 75.38 154 TYR A N 1
ATOM 1172 C CA . TYR A 1 154 ? -16.394 -9.282 -15.807 1.00 75.38 154 TYR A CA 1
ATOM 1173 C C . TYR A 1 154 ? -15.860 -9.768 -17.165 1.00 75.38 154 TYR A C 1
ATOM 1175 O O . TYR A 1 154 ? -16.657 -10.164 -18.017 1.00 75.38 154 TYR A O 1
ATOM 1183 N N . HIS A 1 155 ? -14.538 -9.836 -17.364 1.00 74.69 155 HIS A N 1
ATOM 1184 C CA . HIS A 1 155 ? -13.927 -10.384 -18.583 1.00 74.69 155 HIS A CA 1
ATOM 1185 C C . HIS A 1 155 ? -13.150 -11.674 -18.308 1.00 74.69 155 HIS A C 1
ATOM 1187 O O . HIS A 1 155 ? -12.348 -11.754 -17.379 1.00 74.69 155 HIS A O 1
ATOM 1193 N N . ASP A 1 156 ? -13.382 -12.701 -19.124 1.00 81.06 156 ASP A N 1
ATOM 1194 C CA . ASP A 1 156 ? -12.869 -14.056 -18.900 1.00 81.06 156 ASP A CA 1
ATOM 1195 C C . ASP A 1 156 ? -11.358 -14.192 -19.107 1.00 81.06 156 ASP A C 1
ATOM 1197 O O . ASP A 1 156 ? -10.718 -14.998 -18.430 1.00 81.06 156 ASP A O 1
ATOM 1201 N N . ASN A 1 157 ? -10.775 -13.372 -19.980 1.00 78.00 157 ASN A N 1
ATOM 1202 C CA . ASN A 1 157 ? -9.325 -13.268 -20.143 1.00 78.00 157 ASN A CA 1
ATOM 1203 C C . ASN A 1 157 ? -8.618 -12.730 -18.881 1.00 78.00 157 ASN A C 1
ATOM 1205 O O . ASN A 1 157 ? -7.441 -13.021 -18.687 1.00 78.00 157 ASN A O 1
ATOM 1209 N N . LEU A 1 158 ? -9.323 -12.003 -18.004 1.00 69.12 158 LEU A N 1
ATOM 1210 C CA . LEU A 1 158 ? -8.768 -11.439 -16.766 1.00 69.12 158 LEU A CA 1
ATOM 1211 C C . LEU A 1 158 ? -8.914 -12.362 -15.549 1.00 69.12 158 LEU A C 1
ATOM 1213 O O . LEU A 1 158 ? -8.338 -12.086 -14.498 1.00 69.12 158 LEU A O 1
ATOM 1217 N N . TYR A 1 159 ? -9.630 -13.484 -15.675 1.00 83.25 159 TYR A N 1
ATOM 1218 C CA . TYR A 1 159 ? -9.849 -14.400 -14.554 1.00 83.25 159 TYR A CA 1
ATOM 1219 C C . TYR A 1 159 ? -8.546 -14.989 -14.028 1.00 83.25 159 TYR A C 1
ATOM 1221 O O . TYR A 1 159 ? -8.342 -15.021 -12.821 1.00 83.25 159 TYR A O 1
ATOM 1229 N N . GLU A 1 160 ? -7.675 -15.475 -14.914 1.00 79.62 160 GLU A N 1
ATOM 1230 C CA . GLU A 1 160 ? -6.419 -16.086 -14.478 1.00 79.62 160 GLU A CA 1
ATOM 1231 C C . GLU A 1 160 ? -5.466 -15.051 -13.856 1.00 79.62 160 GLU A C 1
ATOM 1233 O O . GLU A 1 160 ? -5.027 -15.308 -12.737 1.00 79.62 160 GLU A O 1
ATOM 1238 N N . PRO A 1 161 ? -5.223 -13.867 -14.463 1.00 63.28 161 PRO A N 1
ATOM 1239 C CA . PRO A 1 161 ? -4.469 -12.793 -13.813 1.00 63.28 161 PRO A CA 1
ATOM 1240 C C . PRO A 1 161 ? -5.000 -12.423 -12.422 1.00 63.28 161 PRO A C 1
ATOM 1242 O O . PRO A 1 161 ? -4.237 -12.443 -11.461 1.00 63.28 161 PRO A O 1
ATOM 1245 N N . LEU A 1 162 ? -6.312 -12.193 -12.280 1.00 66.81 162 LEU A N 1
ATOM 1246 C CA . LEU A 1 162 ? -6.924 -11.853 -10.992 1.00 66.81 162 LEU A CA 1
ATOM 1247 C C . LEU A 1 162 ? -6.754 -12.974 -9.957 1.00 66.81 162 LEU A C 1
ATOM 1249 O O . LEU A 1 162 ? -6.469 -12.706 -8.795 1.00 66.81 162 LEU A O 1
ATOM 1253 N N . ILE A 1 163 ? -6.896 -14.240 -10.360 1.00 81.25 163 ILE A N 1
ATOM 1254 C CA . ILE A 1 163 ? -6.669 -15.386 -9.468 1.00 81.25 163 ILE A CA 1
ATOM 1255 C C . ILE A 1 163 ? -5.215 -15.428 -8.991 1.00 81.25 163 ILE A C 1
ATOM 1257 O O . ILE A 1 163 ? -4.981 -15.748 -7.828 1.00 81.25 163 ILE A O 1
ATOM 1261 N N . GLN A 1 164 ? -4.245 -15.129 -9.859 1.00 72.38 164 GLN A N 1
ATOM 1262 C CA . GLN A 1 164 ? -2.833 -15.087 -9.469 1.00 72.38 164 GLN A CA 1
ATOM 1263 C C . GLN A 1 164 ? -2.560 -13.935 -8.498 1.00 72.38 164 GLN A C 1
ATOM 1265 O O . GLN A 1 164 ? -1.919 -14.168 -7.477 1.00 72.38 164 GLN A O 1
ATOM 1270 N N . THR A 1 165 ? -3.140 -12.755 -8.734 1.00 67.69 165 THR A N 1
ATOM 1271 C CA . THR A 1 165 ? -3.093 -11.635 -7.782 1.00 67.69 165 THR A CA 1
ATOM 1272 C C . THR A 1 165 ? -3.691 -12.031 -6.431 1.00 67.69 165 THR A C 1
ATOM 1274 O O . THR A 1 165 ? -3.045 -11.873 -5.405 1.00 67.69 165 THR A O 1
ATOM 1277 N N . LEU A 1 166 ? -4.879 -12.644 -6.399 1.00 74.06 166 LEU A N 1
ATOM 1278 C CA . LEU A 1 166 ? -5.496 -13.093 -5.144 1.00 74.06 166 LEU A CA 1
ATOM 1279 C C . LEU A 1 166 ? -4.683 -14.185 -4.435 1.00 74.06 166 LEU A C 1
ATOM 1281 O O . LEU A 1 166 ? -4.673 -14.233 -3.209 1.00 74.06 166 LEU A O 1
ATOM 1285 N N . LYS A 1 167 ? -3.997 -15.070 -5.169 1.00 79.75 167 LYS A N 1
ATOM 1286 C CA . LYS A 1 167 ? -3.093 -16.059 -4.556 1.00 79.75 167 LYS A CA 1
ATOM 1287 C C . LYS A 1 167 ? -1.913 -15.379 -3.898 1.00 79.75 167 LYS A C 1
ATOM 1289 O O . LYS A 1 167 ? -1.611 -15.712 -2.761 1.00 79.75 167 LYS A O 1
ATOM 1294 N N . TYR A 1 168 ? -1.278 -14.458 -4.613 1.00 72.75 168 TYR A N 1
ATOM 1295 C CA . TYR A 1 168 ? -0.150 -13.712 -4.090 1.00 72.75 168 TYR A CA 1
ATOM 1296 C C . TYR A 1 168 ? -0.560 -12.955 -2.819 1.00 72.75 168 TYR A C 1
ATOM 1298 O O . TYR A 1 168 ? 0.027 -13.166 -1.761 1.00 72.75 168 TYR A O 1
ATOM 1306 N N . LEU A 1 169 ? -1.657 -12.194 -2.891 1.00 68.94 169 LEU A N 1
ATOM 1307 C CA . LEU A 1 169 ? -2.142 -11.373 -1.783 1.00 68.94 169 LEU A CA 1
ATOM 1308 C C . LEU A 1 169 ? -2.608 -12.202 -0.574 1.00 68.94 169 LEU A C 1
ATOM 1310 O O . LEU A 1 169 ? -2.305 -11.845 0.559 1.00 68.94 169 LEU A O 1
ATOM 1314 N N . LEU A 1 170 ? -3.341 -13.305 -0.778 1.00 74.88 170 LEU A N 1
ATOM 1315 C CA . LEU A 1 170 ? -4.004 -14.029 0.323 1.00 74.88 170 LEU A CA 1
ATOM 1316 C C . LEU A 1 170 ? -3.254 -15.269 0.824 1.00 74.88 170 LEU A C 1
ATOM 1318 O O . LEU A 1 170 ? -3.549 -15.749 1.918 1.00 74.88 170 LEU A O 1
ATOM 1322 N N . LEU A 1 171 ? -2.349 -15.843 0.025 1.00 79.44 171 LEU A N 1
ATOM 1323 C CA . LEU A 1 171 ? -1.580 -17.039 0.404 1.00 79.44 171 LEU A CA 1
ATOM 1324 C C . LEU A 1 171 ? -0.114 -16.718 0.723 1.00 79.44 171 LEU A C 1
ATOM 1326 O O . LEU A 1 171 ? 0.556 -17.568 1.310 1.00 79.44 171 LEU A O 1
ATOM 1330 N N . GLY A 1 172 ? 0.352 -15.516 0.372 1.00 65.44 172 GLY A N 1
ATOM 1331 C CA . GLY A 1 172 ? 1.718 -15.063 0.609 1.00 65.44 172 GLY A CA 1
ATOM 1332 C C . GLY A 1 172 ? 2.754 -15.723 -0.299 1.00 65.44 172 GLY A C 1
ATOM 1333 O O . GLY A 1 172 ? 2.467 -16.668 -1.040 1.00 65.44 172 GLY A O 1
ATOM 1334 N N . SER A 1 173 ? 3.984 -15.209 -0.242 1.00 59.75 173 SER A N 1
ATOM 1335 C CA . SER A 1 173 ? 5.102 -15.666 -1.085 1.00 59.75 173 SER A CA 1
ATOM 1336 C C . SER A 1 173 ? 6.199 -16.443 -0.333 1.00 59.75 173 SER A C 1
ATOM 1338 O O . SER A 1 173 ? 7.107 -16.975 -0.973 1.00 59.75 173 SER A O 1
ATOM 1340 N N . GLY A 1 174 ? 6.110 -16.587 1.000 1.00 53.53 174 GLY A N 1
ATOM 1341 C CA . GLY A 1 174 ? 7.157 -17.212 1.823 1.00 53.53 174 GLY A CA 1
ATOM 1342 C C . GLY A 1 174 ? 6.675 -17.883 3.118 1.00 53.53 174 GLY A C 1
ATOM 1343 O O . GLY A 1 174 ? 5.546 -17.696 3.566 1.00 53.53 174 GLY A O 1
ATOM 1344 N N . GLU A 1 175 ? 7.548 -18.690 3.732 1.00 49.00 175 GLU A N 1
ATOM 1345 C CA . GLU A 1 175 ? 7.237 -19.523 4.910 1.00 49.00 175 GLU A CA 1
ATOM 1346 C C . GLU A 1 175 ? 6.886 -18.730 6.183 1.00 49.00 175 GLU A C 1
ATOM 1348 O O . GLU A 1 175 ? 6.175 -19.265 7.029 1.00 49.00 175 GLU A O 1
ATOM 1353 N N . GLY A 1 176 ? 7.304 -17.462 6.290 1.00 51.41 176 GLY A N 1
ATOM 1354 C CA . GLY A 1 176 ? 7.015 -16.581 7.432 1.00 51.41 176 GLY A CA 1
ATOM 1355 C C . GLY A 1 176 ? 5.689 -15.809 7.360 1.00 51.41 176 GLY A C 1
ATOM 1356 O O . GLY A 1 176 ? 5.291 -15.203 8.346 1.00 51.41 176 GLY A O 1
ATOM 1357 N N . GLU A 1 177 ? 4.981 -15.840 6.226 1.00 54.44 177 GLU A N 1
ATOM 1358 C CA . GLU A 1 177 ? 3.682 -15.161 6.048 1.00 54.44 177 GLU A CA 1
ATOM 1359 C C . GLU A 1 177 ? 2.478 -16.071 6.352 1.00 54.44 177 GLU A C 1
ATOM 1361 O O . GLU A 1 177 ? 1.324 -15.646 6.298 1.00 54.44 177 GLU A O 1
ATOM 1366 N N . LYS A 1 178 ? 2.725 -17.349 6.674 1.00 55.03 178 LYS A N 1
ATOM 1367 C CA . LYS A 1 178 ? 1.670 -18.359 6.819 1.00 55.03 178 LYS A CA 1
ATOM 1368 C C . LYS A 1 178 ? 0.776 -18.174 8.048 1.00 55.03 178 LYS A C 1
ATOM 1370 O O . LYS A 1 178 ? -0.289 -18.787 8.071 1.00 55.03 178 LYS A O 1
ATOM 1375 N N . ASP A 1 179 ? 1.152 -17.347 9.011 1.00 57.00 179 ASP A N 1
ATOM 1376 C CA . ASP A 1 179 ? 0.374 -17.180 10.245 1.00 57.00 179 ASP A CA 1
ATOM 1377 C C . ASP A 1 179 ? -0.556 -15.959 10.219 1.00 57.00 179 ASP A C 1
ATOM 1379 O O . ASP A 1 179 ? -1.383 -15.797 11.116 1.00 57.00 179 ASP A O 1
ATOM 1383 N N . LYS A 1 180 ? -0.479 -15.115 9.179 1.00 63.69 180 LYS A N 1
ATOM 1384 C CA . LYS A 1 180 ? -1.314 -13.916 9.064 1.00 63.69 180 LYS A CA 1
ATOM 1385 C C . LYS A 1 180 ? -2.560 -14.199 8.224 1.00 63.69 180 LYS A C 1
ATOM 1387 O O . LYS A 1 180 ? -2.479 -14.579 7.055 1.00 63.69 180 LYS A O 1
ATOM 1392 N N . GLU A 1 181 ? -3.734 -14.045 8.830 1.00 72.44 181 GLU A N 1
ATOM 1393 C CA . GLU A 1 181 ? -5.012 -14.246 8.149 1.00 72.44 181 GLU A CA 1
ATOM 1394 C C . GLU A 1 181 ? -5.358 -13.014 7.310 1.00 72.44 181 GLU A C 1
ATOM 1396 O O . GLU A 1 181 ? -5.617 -11.939 7.841 1.00 72.44 181 GLU A O 1
ATOM 1401 N N . ARG A 1 182 ? -5.370 -13.186 5.985 1.00 76.38 182 ARG A N 1
ATOM 1402 C CA . ARG A 1 182 ? -5.736 -12.144 5.023 1.00 76.38 182 ARG A CA 1
ATOM 1403 C C . ARG A 1 182 ? -7.035 -12.513 4.328 1.00 76.38 182 ARG A C 1
ATOM 1405 O O . ARG A 1 182 ? -7.271 -13.677 3.982 1.00 76.38 182 ARG A O 1
ATOM 1412 N N . VAL A 1 183 ? -7.878 -11.517 4.106 1.00 80.38 183 VAL A N 1
ATOM 1413 C CA . VAL A 1 183 ? -9.227 -11.688 3.576 1.00 80.38 183 VAL A CA 1
ATOM 1414 C C . VAL A 1 183 ? -9.427 -10.801 2.362 1.00 80.38 183 VAL A C 1
ATOM 1416 O O . VAL A 1 183 ? -9.019 -9.650 2.356 1.00 80.38 183 VAL A O 1
ATOM 1419 N N . PHE A 1 184 ? -10.111 -11.306 1.341 1.00 83.50 184 PHE A N 1
ATOM 1420 C CA . PHE A 1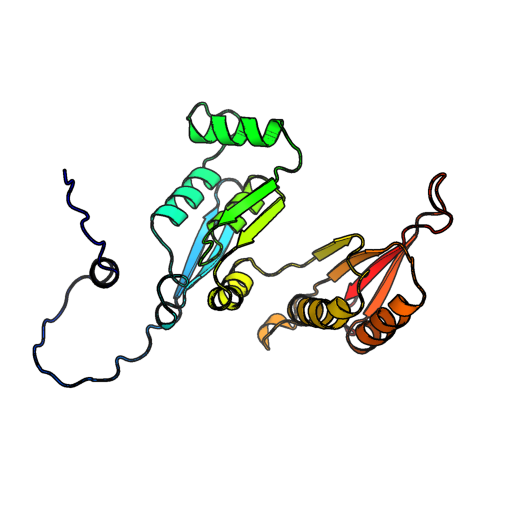 184 ? -10.615 -10.486 0.245 1.00 83.50 184 PHE A CA 1
ATOM 1421 C C . PHE A 1 184 ? -12.143 -10.432 0.278 1.00 83.50 184 PHE A C 1
ATOM 1423 O O . PHE A 1 184 ? -12.797 -11.473 0.255 1.00 83.50 184 PHE A O 1
ATOM 1430 N N . LEU A 1 185 ? -12.719 -9.232 0.327 1.00 79.88 185 LEU A N 1
ATOM 1431 C CA . LEU A 1 185 ? -14.152 -9.001 0.170 1.00 79.88 185 LEU A CA 1
ATOM 1432 C C . LEU A 1 185 ? -14.451 -8.530 -1.248 1.00 79.88 185 LEU A C 1
ATOM 1434 O O . LEU A 1 185 ? -13.905 -7.536 -1.714 1.00 79.88 185 LEU A O 1
ATOM 1438 N N . MET A 1 186 ? -15.350 -9.228 -1.929 1.00 88.69 186 MET A N 1
ATOM 1439 C CA . MET A 1 186 ? -15.737 -8.925 -3.298 1.00 88.69 186 MET A CA 1
ATOM 1440 C C . MET A 1 186 ? -17.227 -8.639 -3.389 1.00 88.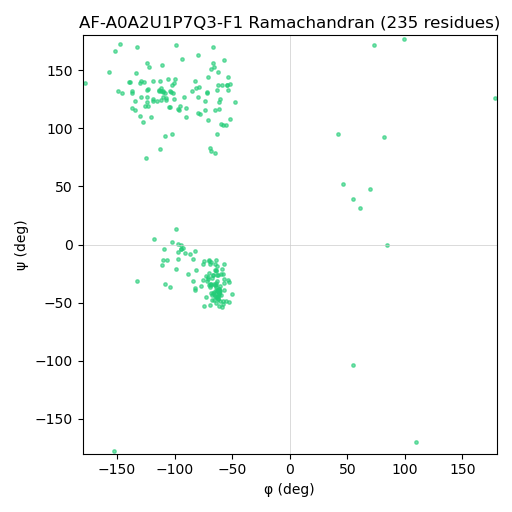69 186 MET A C 1
ATOM 1442 O O . MET A 1 186 ? -18.024 -9.571 -3.307 1.00 88.69 186 MET A O 1
ATOM 1446 N N . GLY A 1 187 ? -17.602 -7.385 -3.626 1.00 80.31 187 GLY A N 1
ATOM 1447 C CA . GLY A 1 187 ? -18.940 -7.054 -4.110 1.00 80.31 187 GLY A CA 1
ATOM 1448 C C . GLY A 1 187 ? -19.054 -7.440 -5.583 1.00 80.31 187 GLY A C 1
ATOM 1449 O O . GLY A 1 187 ? -18.241 -7.004 -6.393 1.00 80.31 187 GLY A O 1
ATOM 1450 N N . HIS A 1 188 ? -20.021 -8.278 -5.947 1.00 84.69 188 HIS A N 1
ATOM 1451 C CA . HIS A 1 188 ? -20.177 -8.777 -7.314 1.00 84.69 188 HIS A CA 1
ATOM 1452 C C . HIS A 1 188 ? -21.631 -8.766 -7.755 1.00 84.69 188 HIS A C 1
ATOM 1454 O O . HIS A 1 188 ? -22.504 -9.313 -7.072 1.00 84.69 188 HIS A O 1
ATOM 1460 N N . LEU A 1 189 ? -21.876 -8.200 -8.936 1.00 80.44 189 LEU A N 1
ATOM 1461 C CA . LEU A 1 189 ? -23.152 -8.326 -9.618 1.00 80.44 189 LEU A CA 1
ATOM 1462 C C . LEU A 1 189 ? -23.045 -9.470 -10.624 1.00 80.44 189 LEU A C 1
ATOM 1464 O O . LEU A 1 189 ? -22.304 -9.392 -11.600 1.00 80.44 189 LEU A O 1
ATOM 1468 N N . ARG A 1 190 ? -23.815 -10.541 -10.429 1.00 79.56 190 ARG A N 1
ATOM 1469 C CA . ARG A 1 190 ? -23.805 -11.659 -11.377 1.00 79.56 190 ARG A CA 1
ATOM 1470 C C . ARG A 1 190 ? -24.485 -11.253 -12.682 1.00 79.56 190 ARG A C 1
ATOM 1472 O O . ARG A 1 190 ? -25.711 -11.174 -12.735 1.00 79.56 190 ARG A O 1
ATOM 1479 N N . ARG A 1 191 ? -23.700 -11.046 -13.741 1.00 76.38 191 ARG A N 1
ATOM 1480 C CA . ARG A 1 191 ? -24.208 -10.604 -15.050 1.00 76.38 191 ARG A CA 1
ATOM 1481 C C . ARG A 1 191 ? -24.251 -11.750 -16.057 1.00 76.38 191 ARG A C 1
ATOM 1483 O O . ARG A 1 191 ? -25.204 -11.843 -16.828 1.00 76.38 191 ARG A O 1
ATOM 1490 N N . TRP A 1 192 ? -23.277 -12.666 -16.023 1.00 80.12 192 TRP A N 1
ATOM 1491 C CA . TRP A 1 192 ? -23.132 -13.711 -17.045 1.00 80.12 192 TRP A CA 1
ATOM 1492 C C . TRP A 1 192 ? -22.893 -15.117 -16.476 1.00 80.12 192 TRP A C 1
ATOM 1494 O O . TRP A 1 192 ? -22.198 -15.322 -15.485 1.00 80.12 192 TRP A O 1
ATOM 1504 N N . LYS A 1 193 ? -23.393 -16.155 -17.169 1.00 82.19 193 LYS A N 1
ATOM 1505 C CA . LYS A 1 193 ? -23.189 -17.570 -16.774 1.00 82.19 193 LYS A CA 1
ATOM 1506 C C . LYS A 1 193 ? -21.709 -17.990 -16.790 1.00 82.19 193 LYS A C 1
ATOM 1508 O O . LYS A 1 193 ? -21.317 -18.899 -16.062 1.00 82.19 193 LYS A O 1
ATOM 1513 N N . LYS A 1 194 ? -20.884 -17.327 -17.607 1.00 80.44 194 LYS A N 1
ATOM 1514 C CA . LYS A 1 194 ? -19.455 -17.629 -17.790 1.00 80.44 194 LYS A CA 1
ATOM 1515 C C . LYS A 1 194 ? -18.621 -17.361 -16.527 1.00 80.44 194 LYS A C 1
ATOM 1517 O O . LYS A 1 194 ? -17.645 -18.074 -16.289 1.00 80.44 194 LYS A O 1
ATOM 1522 N N . GLU A 1 195 ? -19.071 -16.449 -15.663 1.00 81.69 195 GLU A N 1
ATOM 1523 C CA . GLU A 1 195 ? -18.447 -16.116 -14.369 1.00 81.69 195 GLU A CA 1
ATOM 1524 C C . GLU A 1 195 ? -18.379 -17.323 -13.423 1.00 81.69 195 GLU A C 1
ATOM 1526 O O . GLU A 1 195 ? -17.477 -17.431 -12.597 1.00 81.69 195 GLU A O 1
ATOM 1531 N N . SER A 1 196 ? -19.268 -18.312 -13.584 1.00 87.56 196 SER A N 1
ATOM 1532 C CA . SER A 1 196 ? -19.225 -19.551 -12.797 1.00 87.56 196 SER A CA 1
ATOM 1533 C C . SER A 1 196 ? -17.896 -20.308 -12.945 1.00 87.56 196 SER A C 1
ATOM 1535 O O . SER A 1 196 ? -17.495 -21.031 -12.032 1.00 87.56 196 SER A O 1
ATOM 1537 N N . SER A 1 197 ? -17.185 -20.129 -14.064 1.00 92.25 197 SER A N 1
ATOM 1538 C CA . SER A 1 197 ? -15.855 -20.715 -14.264 1.00 92.25 197 SER A CA 1
ATOM 1539 C C . SER A 1 197 ? -14.784 -20.086 -13.361 1.00 92.25 197 SER A C 1
ATOM 1541 O O . SER A 1 197 ? -13.954 -20.824 -12.826 1.00 92.25 197 SER A O 1
ATOM 1543 N N . PHE A 1 198 ? -14.847 -18.772 -13.109 1.00 92.19 198 PHE A N 1
ATOM 1544 C CA . PHE A 1 198 ? -13.996 -18.078 -12.138 1.00 92.19 198 PHE A CA 1
ATOM 1545 C C . PHE A 1 198 ? -14.228 -18.633 -10.729 1.00 92.19 198 PHE A C 1
ATOM 1547 O O . PHE A 1 198 ? -13.290 -19.127 -10.101 1.00 92.19 198 PHE A O 1
ATOM 1554 N N . PHE A 1 199 ? -15.490 -18.679 -10.280 1.00 94.38 199 PHE A N 1
ATOM 1555 C CA . PHE A 1 199 ? -15.848 -19.190 -8.950 1.00 94.38 199 PHE A CA 1
ATOM 1556 C C . PHE A 1 199 ? -15.449 -20.662 -8.749 1.00 94.38 199 PHE A C 1
ATOM 1558 O O . PHE A 1 199 ? -15.004 -21.050 -7.668 1.00 94.38 199 PHE A O 1
ATOM 1565 N N . LYS A 1 200 ? -15.534 -21.491 -9.800 1.00 94.81 200 LYS A N 1
ATOM 1566 C CA . LYS A 1 200 ? -15.056 -22.882 -9.760 1.00 94.81 200 LYS A CA 1
ATOM 1567 C C . LYS A 1 200 ? -13.538 -22.973 -9.571 1.00 94.81 200 LYS A C 1
ATOM 1569 O O . LYS A 1 200 ? -13.078 -23.916 -8.932 1.00 94.81 200 LYS A O 1
ATOM 1574 N N . LYS A 1 201 ? -12.757 -22.041 -10.129 1.00 94.44 201 LYS A N 1
ATOM 1575 C CA . LYS A 1 201 ? -11.294 -22.004 -9.970 1.00 94.44 201 LYS A CA 1
ATOM 1576 C C . LYS A 1 201 ? -10.893 -21.525 -8.574 1.00 94.44 201 LYS A C 1
ATOM 1578 O O . LYS A 1 201 ? -10.180 -22.247 -7.884 1.00 94.44 201 LYS A O 1
ATOM 1583 N N . VAL A 1 202 ? -11.399 -20.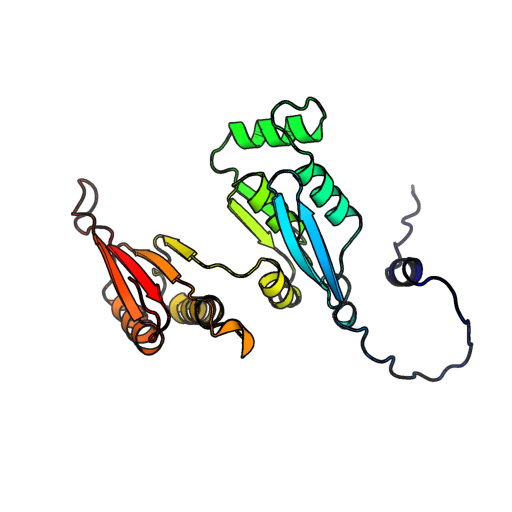376 -8.128 1.00 93.69 202 VAL A N 1
ATOM 1584 C CA . VAL A 1 202 ? -11.062 -19.792 -6.812 1.00 93.69 202 VAL A CA 1
ATOM 1585 C C . VAL A 1 202 ? -11.461 -20.692 -5.644 1.00 93.69 202 VAL A C 1
ATOM 1587 O O . VAL A 1 202 ? -10.666 -20.855 -4.730 1.00 93.69 202 VAL A O 1
ATOM 1590 N N . ARG A 1 203 ? -12.604 -21.393 -5.698 1.00 95.94 203 ARG A N 1
ATOM 1591 C CA . ARG A 1 203 ? -13.004 -22.355 -4.646 1.00 95.94 203 ARG A CA 1
ATOM 1592 C C . ARG A 1 203 ? -12.058 -23.554 -4.500 1.00 95.94 203 ARG A C 1
ATOM 1594 O O . ARG A 1 203 ? -12.071 -24.231 -3.475 1.00 95.94 203 ARG A O 1
ATOM 1601 N N . LYS A 1 204 ? -11.219 -23.844 -5.503 1.00 94.88 204 LYS A N 1
ATOM 1602 C CA . LYS A 1 204 ? -10.163 -24.859 -5.355 1.00 94.88 204 LYS A CA 1
ATOM 1603 C C . LYS A 1 204 ? -9.027 -24.374 -4.458 1.00 94.88 204 LYS A C 1
ATOM 1605 O O . LYS A 1 204 ? -8.381 -25.214 -3.840 1.00 94.88 204 LYS A O 1
ATOM 1610 N N . MET A 1 205 ? -8.801 -23.065 -4.388 1.00 89.94 205 MET A N 1
ATOM 1611 C CA . MET A 1 205 ? -7.634 -22.435 -3.760 1.00 89.94 205 MET A CA 1
ATOM 1612 C C . MET A 1 205 ? -7.992 -21.732 -2.445 1.00 89.94 205 MET A C 1
ATOM 1614 O O . MET A 1 205 ? -7.217 -21.789 -1.500 1.00 89.94 205 MET A O 1
ATOM 1618 N N . PHE A 1 206 ? -9.191 -21.161 -2.358 1.00 93.69 206 PHE A N 1
ATOM 1619 C CA . PHE A 1 206 ? -9.667 -20.342 -1.246 1.00 93.69 206 PHE A CA 1
ATOM 1620 C C . PHE A 1 206 ? -10.950 -20.919 -0.643 1.00 93.69 206 PHE A C 1
ATOM 1622 O O . PHE A 1 206 ? -11.746 -21.552 -1.348 1.00 93.69 206 PHE A O 1
ATOM 1629 N N . ARG A 1 207 ? -11.191 -20.652 0.645 1.00 93.88 207 ARG A N 1
ATOM 1630 C CA . ARG A 1 207 ? -12.553 -20.667 1.191 1.00 93.88 207 ARG A CA 1
ATOM 1631 C C . ARG A 1 207 ? -13.278 -19.440 0.646 1.00 93.88 207 ARG A C 1
ATOM 1633 O O . ARG A 1 207 ? -12.719 -18.349 0.678 1.00 93.88 207 ARG A O 1
ATOM 1640 N N . VAL A 1 208 ? -14.490 -19.631 0.126 1.00 95.06 208 VAL A N 1
ATOM 1641 C CA . VAL A 1 208 ? -15.309 -18.547 -0.433 1.00 95.06 208 VAL A CA 1
ATOM 1642 C C . VAL A 1 208 ? -16.709 -18.604 0.161 1.00 95.06 208 VAL A C 1
ATOM 1644 O O . VAL A 1 208 ? -17.483 -19.511 -0.171 1.00 95.06 208 VAL A O 1
ATOM 1647 N N . ASP A 1 209 ? -17.019 -17.620 0.993 1.00 92.69 209 ASP A N 1
ATOM 1648 C CA . ASP A 1 209 ? -18.281 -17.487 1.721 1.00 92.69 209 ASP A CA 1
ATOM 1649 C C . ASP A 1 209 ? -19.076 -16.298 1.175 1.00 92.69 209 ASP A C 1
ATOM 1651 O O . ASP A 1 209 ? -18.493 -15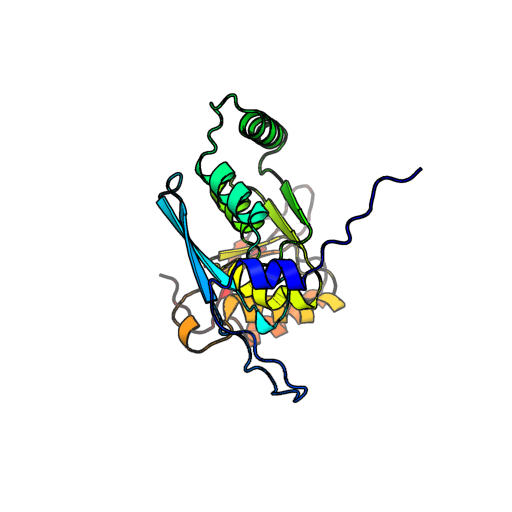.363 0.633 1.00 92.69 209 ASP A O 1
ATOM 1655 N N . VAL A 1 210 ? -20.399 -16.312 1.314 1.00 92.12 210 VAL A N 1
ATOM 1656 C CA . VAL A 1 210 ? -21.221 -15.106 1.130 1.00 92.12 210 VAL A CA 1
ATOM 1657 C C . VAL A 1 210 ? -21.356 -14.445 2.494 1.00 92.12 210 VAL A C 1
ATOM 1659 O O . VAL A 1 210 ? -21.722 -15.117 3.456 1.00 92.12 210 VAL A O 1
ATOM 1662 N N . VAL A 1 211 ? -21.028 -13.158 2.585 1.00 89.38 211 VAL A N 1
ATOM 1663 C CA . VAL A 1 211 ? -21.121 -12.390 3.838 1.00 89.38 211 VAL A CA 1
ATOM 1664 C C . VAL A 1 211 ? -22.228 -11.343 3.814 1.00 89.38 211 VAL A C 1
ATOM 1666 O O . VAL A 1 211 ? -22.642 -10.896 4.877 1.00 89.38 211 VAL A O 1
ATOM 1669 N N . HIS A 1 212 ? -22.726 -10.973 2.628 1.00 84.88 212 HIS A N 1
ATOM 1670 C CA . HIS A 1 212 ? -23.870 -10.075 2.470 1.00 84.88 212 HIS A CA 1
ATOM 1671 C C . HIS A 1 212 ? -24.548 -10.272 1.110 1.00 84.88 212 HIS A C 1
ATOM 1673 O O . HIS A 1 212 ? -23.872 -10.557 0.120 1.00 84.88 212 HIS A O 1
ATOM 1679 N N . GLU A 1 213 ? -25.863 -10.071 1.050 1.00 85.31 213 GLU A N 1
ATOM 1680 C CA . GLU A 1 213 ? -26.637 -10.005 -0.193 1.00 85.31 213 GLU A CA 1
ATOM 1681 C C . GLU A 1 213 ? -27.592 -8.813 -0.128 1.00 85.31 213 GLU A C 1
ATOM 1683 O O . GLU A 1 213 ? -28.431 -8.728 0.770 1.00 85.31 213 GLU A O 1
ATOM 1688 N N . ASP A 1 214 ? -27.490 -7.912 -1.101 1.00 75.69 214 ASP A N 1
ATOM 1689 C CA . ASP A 1 214 ? -28.538 -6.930 -1.349 1.00 75.69 214 ASP A CA 1
ATOM 1690 C C . ASP A 1 214 ? -29.645 -7.567 -2.191 1.00 75.69 214 ASP A C 1
ATOM 1692 O O . ASP A 1 214 ? -29.384 -8.321 -3.130 1.00 75.69 214 ASP A O 1
ATOM 1696 N N . GLY A 1 215 ? -30.900 -7.238 -1.882 1.00 64.38 215 GLY A N 1
ATOM 1697 C CA . GLY A 1 215 ? -32.038 -7.607 -2.722 1.00 64.38 215 GLY A CA 1
ATOM 1698 C C . GLY A 1 215 ? -32.019 -6.891 -4.085 1.00 64.38 215 GLY A C 1
ATOM 1699 O O . GLY A 1 215 ? -31.242 -5.955 -4.296 1.00 64.38 215 GLY A O 1
ATOM 1700 N N . PRO A 1 216 ? -32.882 -7.293 -5.036 1.00 65.62 216 PRO A N 1
ATOM 1701 C CA . PRO A 1 216 ? -33.052 -6.570 -6.295 1.00 65.62 216 PRO A CA 1
ATOM 1702 C C . PRO A 1 216 ? -33.387 -5.095 -6.032 1.00 65.62 216 PRO A C 1
ATOM 1704 O O . PRO A 1 216 ? -34.213 -4.789 -5.171 1.00 65.62 216 PRO A O 1
ATOM 1707 N N . SER A 1 217 ? -32.773 -4.180 -6.781 1.00 57.03 217 SER A N 1
ATOM 1708 C CA . SER A 1 217 ? -33.076 -2.747 -6.701 1.00 57.03 217 SER A CA 1
ATOM 1709 C C . SER A 1 217 ? -34.027 -2.327 -7.824 1.00 57.03 217 SER A C 1
ATOM 1711 O O . SER A 1 217 ? -34.269 -3.079 -8.770 1.00 57.03 217 SER A O 1
ATOM 1713 N N . SER A 1 218 ? -34.530 -1.089 -7.777 1.00 55.88 218 SER A N 1
ATOM 1714 C CA . SER A 1 218 ? -35.353 -0.508 -8.853 1.00 55.88 218 SER A CA 1
ATOM 1715 C C . SER A 1 218 ? -34.660 -0.495 -10.225 1.00 55.88 218 SER A C 1
ATOM 1717 O O . SER A 1 218 ? -35.328 -0.349 -11.246 1.00 55.88 218 SER A O 1
ATOM 1719 N N . VAL A 1 219 ? -33.333 -0.670 -10.256 1.00 56.44 219 VAL A N 1
ATOM 1720 C CA . VAL A 1 219 ? -32.483 -0.553 -11.447 1.00 56.44 219 VAL A CA 1
ATOM 1721 C C . VAL A 1 219 ? -31.913 -1.906 -11.910 1.00 56.44 219 VAL A C 1
ATOM 1723 O O . VAL A 1 219 ? -31.409 -2.002 -13.026 1.00 56.44 219 VAL A O 1
ATOM 1726 N N . SER A 1 220 ? -31.993 -2.972 -11.097 1.00 56.25 220 SER A N 1
ATOM 1727 C CA . SER A 1 220 ? -31.420 -4.289 -11.423 1.00 56.25 220 SER A CA 1
ATOM 1728 C C . SER A 1 220 ? -32.254 -5.450 -10.875 1.00 56.25 220 SER A C 1
ATOM 1730 O O . SER A 1 220 ? -32.555 -5.515 -9.686 1.00 56.25 220 SER A O 1
ATOM 1732 N N . ARG A 1 221 ? -32.557 -6.429 -11.744 1.00 62.84 221 ARG A N 1
ATOM 1733 C CA . ARG A 1 221 ? -33.258 -7.681 -11.381 1.00 62.84 221 ARG A CA 1
ATOM 1734 C C . ARG A 1 221 ? -32.411 -8.625 -10.518 1.00 62.84 221 ARG A C 1
ATOM 1736 O O . ARG A 1 221 ? -32.952 -9.549 -9.921 1.00 62.84 221 ARG A O 1
ATOM 1743 N N . THR A 1 222 ? -31.100 -8.416 -10.487 1.00 63.84 222 THR A N 1
ATOM 1744 C CA . THR A 1 222 ? -30.128 -9.162 -9.680 1.00 63.84 222 THR A CA 1
ATOM 1745 C C . THR A 1 222 ? -29.523 -8.239 -8.633 1.00 63.84 222 THR A C 1
ATOM 1747 O O . THR A 1 222 ? -29.136 -7.117 -8.957 1.00 63.84 222 THR A O 1
ATOM 1750 N N . GLY A 1 223 ? -29.455 -8.707 -7.391 1.00 73.88 223 GLY A N 1
ATOM 1751 C CA . GLY A 1 223 ? -28.809 -8.002 -6.291 1.00 73.88 223 GLY A CA 1
ATOM 1752 C C . GLY A 1 223 ? -27.287 -8.149 -6.299 1.00 73.88 223 GLY A C 1
ATOM 1753 O O . GLY A 1 223 ? -26.741 -9.024 -6.982 1.00 73.88 223 GLY A O 1
ATOM 1754 N N . VAL A 1 224 ? -26.601 -7.278 -5.560 1.00 81.31 224 VAL A N 1
ATOM 1755 C CA . VAL A 1 224 ? -25.153 -7.377 -5.334 1.00 81.31 224 VAL A CA 1
ATOM 1756 C C . VAL A 1 224 ? -24.906 -8.388 -4.222 1.00 81.31 224 VAL A C 1
ATOM 1758 O O . VAL A 1 224 ? -25.559 -8.350 -3.184 1.00 81.31 224 VAL A O 1
ATOM 1761 N N . VAL A 1 225 ? -23.940 -9.278 -4.428 1.00 86.69 225 VAL A N 1
ATOM 1762 C CA . VAL A 1 225 ? -23.504 -10.234 -3.407 1.00 86.69 225 VAL A CA 1
ATOM 1763 C C . VAL A 1 225 ? -22.092 -9.877 -2.977 1.00 86.69 225 VAL A C 1
ATOM 1765 O O . VAL A 1 225 ? -21.225 -9.683 -3.829 1.00 86.69 225 VAL A O 1
ATOM 1768 N N . VAL A 1 226 ? -21.844 -9.819 -1.671 1.00 84.69 226 VAL A N 1
ATOM 1769 C CA . VAL A 1 226 ? -20.501 -9.666 -1.114 1.00 84.69 226 VAL A CA 1
ATOM 1770 C C . VAL A 1 226 ? -19.972 -11.036 -0.722 1.00 84.69 226 VAL A C 1
ATOM 1772 O O . VAL A 1 226 ? -20.503 -11.712 0.162 1.00 84.69 226 VAL A O 1
ATOM 1775 N N . TYR A 1 227 ? -18.901 -11.442 -1.388 1.00 91.00 227 TYR A N 1
ATOM 1776 C CA . TYR A 1 227 ? -18.188 -12.681 -1.126 1.00 91.00 227 TYR A CA 1
ATOM 1777 C C . TYR A 1 227 ? -16.952 -12.414 -0.280 1.00 91.00 227 TYR A C 1
ATOM 1779 O O . TYR A 1 227 ? -16.244 -11.443 -0.513 1.00 91.00 227 TYR A O 1
ATOM 1787 N N . ARG A 1 228 ? -16.639 -13.319 0.639 1.00 92.81 228 ARG A N 1
ATOM 1788 C CA . ARG A 1 228 ? -15.389 -13.346 1.392 1.00 92.81 228 ARG A CA 1
ATOM 1789 C C . ARG A 1 228 ? -14.513 -14.483 0.904 1.00 92.81 228 ARG A C 1
ATOM 1791 O O . ARG A 1 228 ? -14.945 -15.630 0.926 1.00 92.81 228 ARG A O 1
ATOM 1798 N N . PHE A 1 229 ? -13.284 -14.174 0.525 1.00 93.62 229 PHE A N 1
ATOM 1799 C CA . PHE A 1 229 ? -12.254 -15.123 0.132 1.00 93.62 229 PHE A CA 1
ATOM 1800 C C . PHE A 1 229 ? -11.181 -15.144 1.211 1.00 93.62 229 PHE A C 1
ATOM 1802 O O . PHE A 1 229 ? -10.708 -14.094 1.637 1.00 93.62 229 PHE A O 1
ATOM 1809 N N . ALA A 1 230 ? -10.795 -16.335 1.638 1.00 90.38 230 ALA A N 1
ATOM 1810 C CA . ALA A 1 230 ? -9.762 -16.529 2.643 1.00 90.38 230 ALA A CA 1
ATOM 1811 C C . ALA A 1 230 ? -9.007 -17.827 2.371 1.00 90.38 230 ALA A C 1
ATOM 1813 O O . ALA A 1 230 ? -9.410 -18.640 1.527 1.00 90.38 230 ALA A O 1
ATOM 1814 N N . ARG A 1 231 ? -7.933 -18.069 3.119 1.00 89.69 231 ARG A N 1
ATOM 1815 C CA . ARG A 1 231 ? -7.299 -19.388 3.134 1.00 89.69 231 ARG A CA 1
ATOM 1816 C C . ARG A 1 231 ? -8.292 -20.474 3.551 1.00 89.69 231 ARG A C 1
ATOM 1818 O O . ARG A 1 231 ? -9.322 -20.209 4.164 1.00 89.69 231 ARG A O 1
ATOM 1825 N N . LYS A 1 232 ? -8.011 -21.726 3.197 1.00 90.69 232 LYS A N 1
ATOM 1826 C CA . LYS A 1 232 ? -8.922 -22.833 3.535 1.00 90.69 232 LYS A CA 1
ATOM 1827 C C . LYS A 1 232 ? -8.940 -23.173 5.024 1.00 90.69 232 LYS A C 1
ATOM 1829 O O . LYS A 1 232 ? -9.947 -23.679 5.504 1.00 90.69 232 LYS A O 1
ATOM 1834 N N . ASP A 1 233 ? -7.839 -22.910 5.710 1.00 86.44 233 ASP A N 1
ATOM 1835 C CA . ASP A 1 233 ? -7.607 -23.173 7.129 1.00 86.44 233 ASP A CA 1
ATOM 1836 C C . ASP A 1 233 ? -7.917 -21.971 8.037 1.00 86.44 233 ASP A C 1
ATOM 1838 O O . ASP A 1 233 ? -7.870 -22.104 9.254 1.00 86.44 233 ASP A O 1
ATOM 1842 N N . ALA A 1 234 ? -8.274 -20.823 7.456 1.00 80.75 234 ALA A N 1
ATOM 1843 C CA . ALA A 1 234 ? -8.692 -19.622 8.173 1.00 80.75 234 ALA A CA 1
ATOM 1844 C C . ALA A 1 234 ? -9.847 -19.909 9.158 1.00 80.75 234 ALA A C 1
ATOM 1846 O O . ALA A 1 234 ? -10.765 -20.679 8.846 1.00 80.75 234 ALA A O 1
ATOM 1847 N N . VAL A 1 235 ? -9.881 -19.247 10.316 1.00 77.06 235 VAL A N 1
ATOM 1848 C CA . VAL A 1 235 ? -10.912 -19.452 11.352 1.00 77.06 235 VAL A CA 1
ATOM 1849 C C . VAL A 1 235 ? -11.528 -18.110 11.723 1.00 77.06 235 VAL A C 1
ATOM 1851 O O . VAL A 1 235 ? -10.954 -17.337 12.478 1.00 77.06 235 VAL A O 1
ATOM 1854 N N . PHE A 1 236 ? -12.750 -17.870 11.251 1.00 69.75 236 PHE A N 1
ATOM 1855 C CA . PHE A 1 236 ? -13.513 -16.681 11.618 1.00 69.75 236 PHE A CA 1
ATOM 1856 C C . PHE A 1 236 ? -14.353 -16.985 12.861 1.00 69.75 236 PHE A C 1
ATOM 1858 O O . PHE A 1 236 ? -15.185 -17.893 12.817 1.00 69.75 236 PHE A O 1
ATOM 1865 N N . ARG A 1 237 ? -14.088 -16.273 13.961 1.00 53.22 237 ARG A N 1
ATOM 1866 C CA . ARG A 1 237 ? -14.903 -16.310 15.185 1.00 53.22 237 ARG A CA 1
ATOM 1867 C C . ARG A 1 237 ? -16.087 -15.360 15.089 1.00 53.22 237 ARG A C 1
ATOM 1869 O O . ARG A 1 237 ? -15.924 -14.300 14.447 1.00 53.22 237 ARG A O 1
#

pLDDT: mean 73.84, std 15.79, range [33.62, 95.94]

Nearest PDB structures (foldseek):
  6ylx-assembly1_w  TM=3.664E-01  e=5.768E-03  Saccharomyces cerevisiae
  8i9v-assembly1_CS  TM=3.686E-01  e=9.481E-03  Thermochaetoides thermophila DSM 1495
  8etc-assembly1_w  TM=3.998E-01  e=2.262E-02  Schizosaccharomyces pombe
  8esq-assembly1_w  TM=3.432E-01  e=1.998E-02  Schizosaccharomyces pombe
  3ix9-assembly1_A  TM=3.112E-01  e=1.132E+00  Streptococcus pneumoniae

Foldseek 3Di:
DDDDPPPPDVVVVVCVPDPDDDDDDDDDPPPPDFDDKDKDKDQQPQQRDIAIFIARVSLDDLRDDDVVLVVLLVCLSPADCPDPDPVNVVLNVQPVVDVPREEEAESCSRVSNQLSCCVRRVHHYDYDDPPVRVVSNVVRNDQAQEAEEEAPQDDPVCLVVVLVVCCCRAVHDDPVCNVRKHKYKYWHWPDDPSSVVSVVVLVVAWDKDWPDWDAADPVGNTIITIIMTHGPPDDDD

Organism: Artemisia annua (NCBI:txid35608)

Mean predicted aligned error: 15.36 Å